Protein AF-A0A956SN45-F1 (afdb_monomer)

Sequence (192 aa):
DKDFVAAVNYRRAEECIAEGAGRDMATNYRHNVIGDDHIARSDEIPSVRVIEAADCSDMIYFLPTPKSPHGVDVDPSGEYIAAGGKLATVIPVHSFSKMQAAIAAEDFETIIDGIPVLTYESVIAGEVENAGLGPLHTEFDGKGFAYTTAFISSEIVKWEIGTWQVVDRIDVYYSVGHLMIPGGDSRQPAGK

Nearest PDB structures (foldseek):
  5i5j-assembly1_A  TM=8.103E-01  e=1.475E-10  Shewanella denitrificans OS217
  5i5i-assembly1_A  TM=8.159E-01  e=1.747E-10  Shewanella denitrificans OS217
  6y7e-assembly1_B  TM=7.923E-01  e=2.069E-10  Stutzerimonas stutzeri
  7aq5-assembly1_B  TM=7.955E-01  e=2.594E-10  Stutzerimonas stutzeri
  5i5j-assembly1_B  TM=8.096E-01  e=7.585E-10  Shewanella denitrificans OS217

Foldseek 3Di:
DFDWDKDFDVVQVVVLVVVVAFDWDFDFDWDWDQDPVRDIDTDTDRTDTDGDCQSTDPGIATATHAPPWAAFAAFLVRFWTWTFNQQDQKIWIWGPVLVVVQVVVVQFPDADPNHGYHDNVSTTLDMQHRQEAGWHYWFYLLPQKIWTAHQPQQKIFIAGHSVSYTDDMDHHDHRDHDDDFCCRRHNHTNSD

Radius of gyration: 19.33 Å; Cα contacts (8 Å, |Δi|>4): 484; chains: 1; bounding box: 41×51×52 Å

Mean predicted aligned error: 3.94 Å

Secondary structure (DSSP, 8-state):
-EEEEEEE-HHHHHHHHHTT-SEEEEEEEEEEEE-TT--EEEEEEEEEEE--GGGSTTSEEEEEEESS---EEE-TTS-EEEE--TTSSSEEEEEHHHHHHHHHTT-EEEEETTEEEE-HHHHEEEEESS--SSEEEEEE-SSSEEEEEETTTTEEEEEETTT--EEEEEE-SS-------TTTTSSS----

S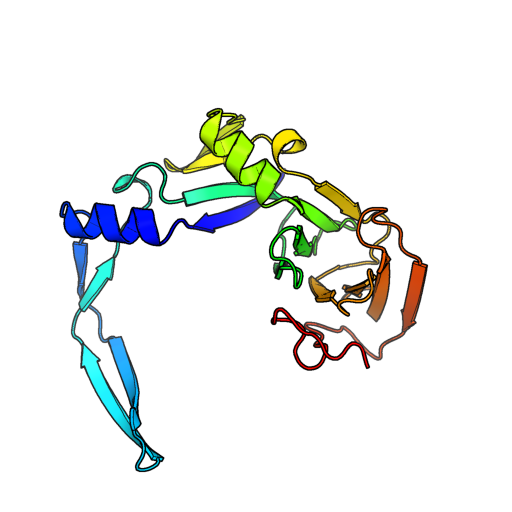tructure (mmCIF, N/CA/C/O backbone):
data_AF-A0A956SN45-F1
#
_entry.id   AF-A0A956SN45-F1
#
loop_
_atom_site.group_PDB
_atom_site.id
_atom_site.type_symbol
_atom_site.label_atom_id
_atom_site.label_alt_id
_atom_site.label_comp_id
_atom_site.label_asym_id
_atom_site.label_entity_id
_atom_site.label_seq_id
_atom_site.pdbx_PDB_ins_code
_atom_site.Cartn_x
_atom_site.Cartn_y
_atom_site.Cartn_z
_atom_site.occupancy
_atom_site.B_iso_or_equiv
_atom_site.auth_seq_id
_atom_site.auth_comp_id
_atom_site.auth_asym_id
_atom_site.auth_atom_id
_atom_site.pdbx_PDB_model_num
ATOM 1 N N . ASP A 1 1 ? 3.445 16.938 6.194 1.00 68.31 1 ASP A N 1
ATOM 2 C CA . ASP A 1 1 ? 4.351 15.965 5.553 1.00 68.31 1 ASP A CA 1
ATOM 3 C C . ASP A 1 1 ? 3.683 14.605 5.480 1.00 68.31 1 ASP A C 1
ATOM 5 O O . ASP A 1 1 ? 3.501 13.963 6.512 1.00 68.31 1 ASP A O 1
ATOM 9 N N . LYS A 1 2 ? 3.247 14.228 4.277 1.00 83.06 2 LYS A N 1
ATOM 10 C CA . LYS A 1 2 ? 2.785 12.879 3.928 1.00 83.06 2 LYS A CA 1
ATOM 11 C C . LYS A 1 2 ? 3.893 12.222 3.096 1.00 83.06 2 LYS A C 1
ATOM 13 O O . LYS A 1 2 ? 4.572 12.924 2.352 1.00 83.06 2 LYS A O 1
ATOM 18 N N . ASP A 1 3 ? 4.071 10.919 3.262 1.00 94.94 3 ASP A N 1
ATOM 19 C CA . ASP A 1 3 ? 4.799 10.069 2.314 1.00 94.94 3 ASP A CA 1
ATOM 20 C C . ASP A 1 3 ? 3.767 9.429 1.360 1.00 94.94 3 ASP A C 1
ATOM 22 O O . ASP A 1 3 ? 2.624 9.892 1.292 1.00 94.94 3 ASP A O 1
ATOM 26 N N . PHE A 1 4 ? 4.130 8.394 0.597 1.00 96.56 4 PHE A N 1
ATOM 27 C CA . PHE A 1 4 ? 3.265 7.870 -0.466 1.00 96.56 4 PHE A CA 1
ATOM 28 C C . PHE A 1 4 ? 3.229 6.344 -0.523 1.00 96.56 4 PHE A C 1
ATOM 30 O O . PHE A 1 4 ? 4.232 5.677 -0.272 1.00 96.56 4 PHE A O 1
ATOM 37 N N . VAL A 1 5 ? 2.084 5.810 -0.947 1.00 97.75 5 VAL A N 1
ATOM 38 C CA . VAL A 1 5 ? 2.003 4.495 -1.595 1.00 97.75 5 VAL A CA 1
ATOM 39 C C . VAL A 1 5 ? 2.111 4.720 -3.104 1.00 97.75 5 VAL A C 1
ATOM 41 O O . VAL A 1 5 ? 1.427 5.587 -3.647 1.00 97.75 5 VAL A O 1
ATOM 44 N N . ALA A 1 6 ? 2.971 3.960 -3.785 1.00 97.31 6 ALA A N 1
ATOM 45 C CA . ALA A 1 6 ? 3.105 4.014 -5.239 1.00 97.31 6 ALA A CA 1
ATOM 46 C C . ALA A 1 6 ? 2.163 2.994 -5.895 1.00 97.31 6 ALA A C 1
ATOM 48 O O . ALA A 1 6 ? 2.372 1.786 -5.775 1.00 97.31 6 ALA A O 1
ATOM 49 N N . ALA A 1 7 ? 1.139 3.473 -6.597 1.00 97.75 7 ALA A N 1
ATOM 50 C CA . ALA A 1 7 ? 0.280 2.636 -7.426 1.00 97.75 7 ALA A CA 1
ATOM 51 C C . ALA A 1 7 ? 0.905 2.488 -8.816 1.00 97.75 7 ALA A C 1
ATOM 53 O O . ALA A 1 7 ? 1.118 3.483 -9.507 1.00 97.75 7 ALA A O 1
ATOM 54 N N . VAL A 1 8 ? 1.198 1.250 -9.223 1.00 97.38 8 VAL A N 1
ATOM 55 C CA . VAL A 1 8 ? 1.866 0.943 -10.497 1.00 97.38 8 VAL A CA 1
ATOM 56 C C . VAL A 1 8 ? 0.892 0.269 -11.461 1.00 97.38 8 VAL A C 1
ATOM 58 O O . VAL A 1 8 ? 0.405 -0.834 -11.207 1.00 97.38 8 VAL A O 1
ATOM 61 N N . ASN A 1 9 ? 0.637 0.906 -12.602 1.00 97.31 9 ASN A N 1
ATOM 62 C CA . ASN A 1 9 ? -0.126 0.336 -13.705 1.00 97.31 9 ASN A CA 1
ATOM 63 C C . ASN A 1 9 ? 0.793 -0.512 -14.597 1.00 97.31 9 ASN A C 1
ATOM 65 O O . ASN A 1 9 ? 1.370 -0.031 -15.573 1.00 97.31 9 ASN A O 1
ATOM 69 N N . TYR A 1 10 ? 0.922 -1.798 -14.264 1.00 95.94 10 TYR A N 1
ATOM 70 C CA . TYR A 1 10 ? 1.812 -2.706 -14.995 1.00 95.94 10 TYR A CA 1
ATOM 71 C C . TYR A 1 10 ? 1.432 -2.872 -16.475 1.00 95.94 10 TYR A C 1
ATOM 73 O O . TYR A 1 10 ? 2.317 -3.067 -17.299 1.00 95.94 10 TYR A O 1
ATOM 81 N N . ARG A 1 11 ? 0.148 -2.747 -16.839 1.00 97.06 11 ARG A N 1
ATOM 82 C CA . ARG A 1 11 ? -0.281 -2.832 -18.247 1.00 97.06 11 ARG A CA 1
ATOM 83 C C . ARG A 1 11 ? 0.200 -1.632 -19.045 1.00 97.06 11 ARG A C 1
ATOM 85 O O . ARG A 1 11 ? 0.688 -1.791 -20.156 1.00 97.06 11 ARG A O 1
ATOM 92 N N . ARG A 1 12 ? 0.132 -0.438 -18.448 1.00 96.56 12 ARG A N 1
ATOM 93 C CA . ARG A 1 12 ? 0.702 0.760 -19.068 1.00 96.56 12 ARG A CA 1
ATOM 94 C C . ARG A 1 12 ? 2.221 0.640 -19.215 1.00 96.56 12 ARG A C 1
ATOM 96 O O . ARG A 1 12 ? 2.761 1.017 -20.249 1.00 96.56 12 ARG A O 1
ATOM 103 N N . ALA A 1 13 ? 2.899 0.044 -18.232 1.00 96.12 13 ALA A N 1
ATOM 104 C CA . ALA A 1 13 ? 4.325 -0.265 -18.347 1.00 96.12 13 ALA A CA 1
ATOM 105 C C . ALA A 1 13 ? 4.619 -1.226 -19.519 1.00 96.12 13 ALA A C 1
ATOM 107 O O . ALA A 1 13 ? 5.553 -0.984 -20.282 1.00 96.12 13 ALA A O 1
ATOM 108 N N . GLU A 1 14 ? 3.817 -2.283 -19.698 1.00 96.00 14 GLU A N 1
ATOM 109 C CA . GLU A 1 14 ? 3.931 -3.210 -20.837 1.00 96.00 14 GLU A CA 1
ATOM 110 C C . GLU A 1 14 ? 3.750 -2.495 -22.185 1.00 96.00 14 GLU A C 1
ATOM 112 O O . GLU A 1 14 ? 4.550 -2.707 -23.098 1.00 96.00 14 GLU A O 1
ATOM 117 N N . GLU A 1 15 ? 2.747 -1.619 -22.301 1.00 97.00 15 GLU A N 1
ATOM 118 C CA . GLU A 1 15 ? 2.511 -0.797 -23.497 1.00 97.00 15 GLU A CA 1
ATOM 119 C C . GLU A 1 15 ? 3.712 0.098 -23.812 1.00 97.00 15 GLU A C 1
ATOM 121 O O . GLU A 1 15 ? 4.236 0.054 -24.923 1.00 97.00 15 GLU A O 1
ATOM 126 N N . CYS A 1 16 ? 4.207 0.850 -22.827 1.00 96.62 16 CYS A N 1
ATOM 127 C CA . CYS A 1 16 ? 5.368 1.718 -23.009 1.00 96.62 16 CYS A CA 1
ATOM 128 C C . CYS A 1 16 ? 6.610 0.928 -23.440 1.00 96.62 16 CYS A C 1
ATOM 130 O O . CYS A 1 16 ? 7.334 1.353 -24.339 1.00 96.62 16 CYS A O 1
ATOM 132 N N . ILE A 1 17 ? 6.860 -0.247 -22.849 1.00 95.69 17 ILE A N 1
ATOM 133 C CA . ILE A 1 17 ? 7.974 -1.115 -23.262 1.00 95.69 17 ILE A CA 1
ATOM 134 C C . ILE A 1 17 ? 7.796 -1.576 -24.715 1.00 95.69 17 ILE A C 1
ATOM 136 O O . ILE A 1 17 ? 8.770 -1.588 -25.473 1.00 95.69 17 ILE A O 1
ATOM 140 N N . ALA A 1 18 ? 6.576 -1.933 -25.123 1.00 95.94 18 ALA A N 1
ATOM 141 C CA . ALA A 1 18 ? 6.273 -2.312 -26.503 1.00 95.94 18 ALA A CA 1
ATOM 142 C C . ALA A 1 18 ? 6.444 -1.141 -27.490 1.00 95.94 18 ALA A C 1
ATOM 144 O O . ALA A 1 18 ? 6.849 -1.355 -28.633 1.00 95.94 18 ALA A O 1
ATOM 145 N N . GLU A 1 19 ? 6.206 0.091 -27.038 1.00 95.81 19 GLU A N 1
ATOM 146 C CA . GLU A 1 19 ? 6.454 1.342 -27.771 1.00 95.81 19 GLU A CA 1
ATOM 147 C C . GLU A 1 19 ? 7.944 1.738 -27.806 1.00 95.81 19 GLU A C 1
ATOM 149 O O . GLU A 1 19 ? 8.322 2.692 -28.489 1.00 95.81 19 GLU A O 1
ATOM 154 N N . GLY A 1 20 ? 8.812 0.977 -27.132 1.00 95.12 20 GLY A N 1
ATOM 155 C CA . GLY A 1 20 ? 10.263 1.161 -27.139 1.00 95.12 20 GLY A CA 1
ATOM 156 C C . GLY A 1 20 ? 10.820 1.903 -25.924 1.00 95.12 20 GLY A C 1
ATOM 157 O O . GLY A 1 20 ? 12.005 2.235 -25.927 1.00 95.12 20 GLY A O 1
ATOM 158 N N . ALA A 1 21 ? 10.008 2.148 -24.892 1.00 95.19 21 ALA A N 1
ATOM 159 C CA . ALA A 1 21 ? 10.470 2.733 -23.640 1.00 95.19 21 ALA A CA 1
ATOM 160 C C . ALA A 1 21 ? 11.351 1.766 -22.824 1.00 95.19 21 ALA A C 1
ATOM 162 O O . ALA A 1 21 ? 11.325 0.535 -22.969 1.00 95.19 21 ALA A O 1
ATOM 163 N N . GLY A 1 22 ? 12.114 2.358 -21.906 1.00 94.25 22 GLY A N 1
ATOM 164 C CA . GLY A 1 22 ? 13.051 1.662 -21.038 1.00 94.25 22 GLY A CA 1
ATOM 165 C C . GLY A 1 22 ? 14.398 1.357 -21.696 1.00 94.25 22 GLY A C 1
ATOM 166 O O . GLY A 1 22 ? 14.606 1.493 -22.901 1.00 94.25 22 GLY A O 1
ATOM 167 N N . ARG A 1 23 ? 15.348 0.935 -20.869 1.00 95.62 23 ARG A N 1
ATOM 168 C CA . ARG A 1 23 ? 16.735 0.658 -21.252 1.00 95.62 23 ARG A CA 1
ATOM 169 C C . ARG A 1 23 ? 17.217 -0.639 -20.627 1.00 95.62 23 ARG A C 1
ATOM 171 O O . ARG A 1 23 ? 16.826 -0.982 -19.513 1.00 95.62 23 ARG A O 1
ATOM 178 N N . ASP A 1 24 ? 18.092 -1.346 -21.330 1.00 96.12 24 ASP A N 1
ATOM 179 C CA . ASP A 1 24 ? 18.758 -2.510 -20.756 1.00 96.12 24 ASP A CA 1
ATOM 180 C C . ASP A 1 24 ? 19.873 -2.031 -19.821 1.00 96.12 24 ASP A C 1
ATOM 182 O O . ASP A 1 24 ? 20.792 -1.317 -20.226 1.00 96.12 24 ASP A O 1
ATOM 186 N N . MET A 1 25 ? 19.786 -2.418 -18.553 1.00 96.81 25 MET A N 1
ATOM 187 C CA . MET A 1 25 ? 20.818 -2.165 -17.555 1.00 96.81 25 MET A CA 1
ATOM 188 C C . MET A 1 25 ? 21.616 -3.443 -17.331 1.00 96.81 25 MET A C 1
ATOM 190 O O . MET A 1 25 ? 21.055 -4.471 -16.949 1.00 96.81 25 MET A O 1
ATOM 194 N N . ALA A 1 26 ? 22.926 -3.377 -17.577 1.00 97.75 26 ALA A N 1
ATOM 195 C CA . ALA A 1 26 ? 23.832 -4.493 -17.338 1.00 97.75 26 ALA A CA 1
ATOM 196 C C . ALA A 1 26 ? 23.824 -4.875 -15.851 1.00 97.75 26 ALA A C 1
ATOM 198 O O . ALA A 1 26 ? 23.989 -4.022 -14.977 1.00 97.75 26 ALA A O 1
ATOM 199 N N . THR A 1 27 ? 23.614 -6.156 -15.568 1.00 96.00 27 THR A N 1
ATOM 200 C CA . THR A 1 27 ? 23.576 -6.719 -14.214 1.00 96.00 27 THR A CA 1
ATOM 201 C C . THR A 1 27 ? 23.718 -8.235 -14.293 1.00 96.00 27 THR A C 1
ATOM 203 O O . THR A 1 27 ? 23.552 -8.812 -15.357 1.00 96.00 27 THR A O 1
ATOM 206 N N . ASN A 1 28 ? 23.962 -8.900 -13.170 1.00 95.50 28 ASN A N 1
ATOM 207 C CA . ASN A 1 28 ? 23.996 -10.361 -13.116 1.00 95.50 28 ASN A CA 1
ATOM 208 C C . ASN A 1 28 ? 22.702 -10.865 -12.465 1.00 95.50 28 ASN A C 1
ATOM 210 O O . ASN A 1 28 ? 22.694 -11.253 -11.293 1.00 95.50 28 ASN A O 1
ATOM 214 N N . TYR A 1 29 ? 21.584 -10.797 -13.195 1.00 95.31 29 TYR A N 1
ATOM 215 C CA . TYR A 1 29 ? 20.297 -11.275 -12.690 1.00 95.31 29 TYR A CA 1
ATOM 216 C C . TYR A 1 29 ? 20.255 -12.802 -12.738 1.00 95.31 29 TYR A C 1
ATOM 218 O O . TYR A 1 29 ? 20.480 -13.405 -13.783 1.00 95.31 29 TYR A O 1
ATOM 226 N N . ARG A 1 30 ? 19.951 -13.436 -11.602 1.00 95.50 30 ARG A N 1
ATOM 227 C CA . ARG A 1 30 ? 19.768 -14.889 -11.528 1.00 95.50 30 ARG A CA 1
ATOM 228 C C . ARG A 1 30 ? 18.293 -15.234 -11.601 1.00 95.50 30 ARG A C 1
ATOM 230 O O . ARG A 1 30 ? 17.554 -14.996 -10.645 1.00 95.50 30 ARG A O 1
ATOM 237 N N . HIS A 1 31 ? 17.891 -15.830 -12.713 1.00 95.00 31 HIS A N 1
ATOM 238 C CA . HIS A 1 31 ? 16.557 -16.373 -12.889 1.00 95.00 31 HIS A CA 1
ATOM 239 C C . HIS A 1 31 ? 16.527 -17.809 -12.367 1.00 95.00 31 HIS A C 1
ATOM 241 O O . HIS A 1 31 ? 17.208 -18.681 -12.901 1.00 95.00 31 HIS A O 1
ATOM 247 N N . ASN A 1 32 ? 15.774 -18.046 -11.292 1.00 95.81 32 ASN A N 1
ATOM 248 C CA . ASN A 1 32 ? 15.703 -19.353 -10.644 1.00 95.81 32 ASN A CA 1
ATOM 249 C C . ASN A 1 32 ? 14.308 -19.945 -10.821 1.00 95.81 32 ASN A C 1
ATOM 251 O O . ASN A 1 32 ? 13.325 -19.332 -10.408 1.00 95.81 32 ASN A O 1
ATOM 255 N N . VAL A 1 33 ? 14.234 -21.147 -11.383 1.00 96.12 33 VAL A N 1
ATOM 256 C CA . VAL A 1 33 ? 12.980 -21.881 -11.592 1.00 96.12 33 VAL A CA 1
ATOM 257 C C . VAL A 1 33 ? 13.095 -23.291 -11.032 1.00 96.12 33 VAL A C 1
ATOM 259 O O . VAL A 1 33 ? 14.131 -23.944 -11.163 1.00 96.12 33 VAL A O 1
ATOM 262 N N . ILE A 1 34 ? 12.026 -23.768 -10.399 1.00 96.25 34 ILE A N 1
ATOM 263 C CA . ILE A 1 34 ? 11.881 -25.169 -9.996 1.00 96.25 34 ILE A CA 1
ATOM 264 C C . ILE A 1 34 ? 10.946 -25.815 -11.014 1.00 96.25 34 ILE A C 1
ATOM 266 O O . ILE A 1 34 ? 9.812 -25.369 -11.171 1.00 96.25 34 ILE A O 1
ATOM 270 N N . GLY A 1 35 ? 11.445 -26.818 -11.734 1.00 93.31 35 GLY A N 1
ATOM 271 C CA . GLY A 1 35 ? 10.626 -27.597 -12.662 1.00 93.31 35 GLY A CA 1
ATOM 272 C C . GLY A 1 35 ? 9.758 -28.626 -11.938 1.00 93.31 35 GLY A C 1
ATOM 273 O O . GLY A 1 35 ? 9.915 -28.856 -10.739 1.00 93.31 35 GLY A O 1
ATOM 274 N N . ASP A 1 36 ? 8.893 -29.311 -12.687 1.00 94.94 36 ASP A N 1
ATOM 275 C CA . ASP A 1 36 ? 8.054 -30.405 -12.165 1.00 94.94 36 ASP A CA 1
ATOM 276 C C . ASP A 1 36 ? 8.876 -31.573 -11.587 1.00 94.94 36 ASP A C 1
ATOM 278 O O . ASP A 1 36 ? 8.381 -32.366 -10.791 1.00 94.94 36 ASP A O 1
ATOM 282 N N . ASP A 1 37 ? 10.155 -31.676 -11.958 1.00 96.81 37 ASP A N 1
ATOM 283 C CA . ASP A 1 37 ? 11.112 -32.628 -11.392 1.00 96.81 37 ASP A CA 1
ATOM 284 C C . ASP A 1 37 ? 11.637 -32.229 -10.003 1.00 96.81 37 ASP A C 1
ATOM 286 O O . ASP A 1 37 ? 12.474 -32.932 -9.435 1.00 96.81 37 ASP A O 1
ATOM 290 N N . HIS A 1 38 ? 11.158 -31.110 -9.454 1.00 95.50 38 HIS A N 1
ATOM 291 C CA . HIS A 1 38 ? 11.608 -30.507 -8.202 1.00 95.50 38 HIS A CA 1
ATOM 292 C C . HIS A 1 38 ? 13.104 -30.152 -8.182 1.00 95.50 38 HIS A C 1
ATOM 294 O O . HIS A 1 38 ? 13.690 -29.974 -7.112 1.00 95.50 38 HIS A O 1
ATOM 300 N N . ILE A 1 39 ? 13.733 -30.007 -9.354 1.00 96.12 39 ILE A N 1
ATOM 301 C CA . ILE A 1 39 ? 15.125 -29.575 -9.476 1.00 96.12 39 ILE A CA 1
ATOM 302 C C . ILE A 1 39 ? 15.154 -28.077 -9.779 1.00 96.12 39 ILE A C 1
ATOM 304 O O . ILE A 1 39 ? 14.610 -27.610 -10.784 1.00 96.12 39 ILE A O 1
ATOM 308 N N . ALA A 1 40 ? 15.832 -27.326 -8.910 1.00 96.38 40 ALA A N 1
ATOM 309 C CA . ALA A 1 40 ? 16.100 -25.912 -9.125 1.00 96.38 40 ALA A CA 1
ATOM 310 C C . ALA A 1 40 ? 17.141 -25.724 -10.238 1.00 96.38 40 ALA A C 1
ATOM 312 O O . ALA A 1 40 ? 18.219 -26.322 -10.210 1.00 96.38 40 ALA A O 1
ATOM 313 N N 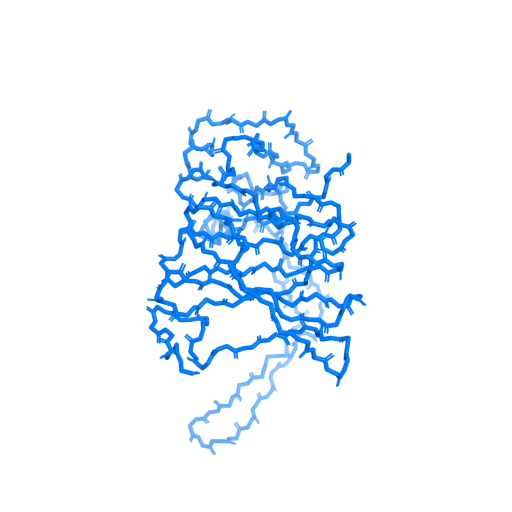. ARG A 1 41 ? 16.826 -24.864 -11.204 1.00 96.44 41 ARG A N 1
ATOM 314 C CA . ARG A 1 41 ? 17.720 -24.418 -12.278 1.00 96.44 41 ARG A CA 1
ATOM 315 C C . ARG A 1 41 ? 17.926 -22.915 -12.153 1.00 96.44 41 ARG A C 1
ATOM 317 O O . ARG A 1 41 ? 17.005 -22.206 -11.753 1.00 96.44 41 ARG A O 1
ATOM 324 N N . SER A 1 42 ? 19.138 -22.461 -12.455 1.00 97.06 42 SER A N 1
ATOM 325 C CA . SER A 1 42 ? 19.539 -21.060 -12.337 1.00 97.06 42 SER A CA 1
ATOM 326 C C . SER A 1 42 ? 20.213 -20.620 -13.627 1.00 97.06 42 SER A C 1
ATOM 328 O O . SER A 1 42 ? 21.262 -21.162 -13.979 1.00 97.06 42 SER A O 1
ATOM 330 N N . ASP A 1 43 ? 19.609 -19.651 -14.304 1.00 96.06 43 ASP A N 1
ATOM 331 C CA . ASP A 1 43 ? 20.176 -18.992 -15.475 1.00 96.06 43 ASP A CA 1
ATOM 332 C C . ASP A 1 43 ? 20.662 -17.594 -15.084 1.00 96.06 43 ASP A C 1
ATOM 334 O O . ASP A 1 43 ? 19.986 -16.860 -14.358 1.00 96.06 43 ASP A O 1
ATOM 338 N N . GLU A 1 44 ? 21.846 -17.219 -15.564 1.00 97.06 44 GLU A N 1
ATOM 339 C CA . GLU A 1 44 ? 22.360 -15.859 -15.418 1.00 97.06 44 GLU A CA 1
ATOM 340 C C . GLU A 1 44 ? 21.987 -15.038 -16.653 1.00 97.06 44 GLU A C 1
ATOM 342 O O . GLU A 1 44 ? 22.362 -15.374 -17.778 1.00 97.06 44 GLU A O 1
ATOM 347 N N . ILE A 1 45 ? 21.2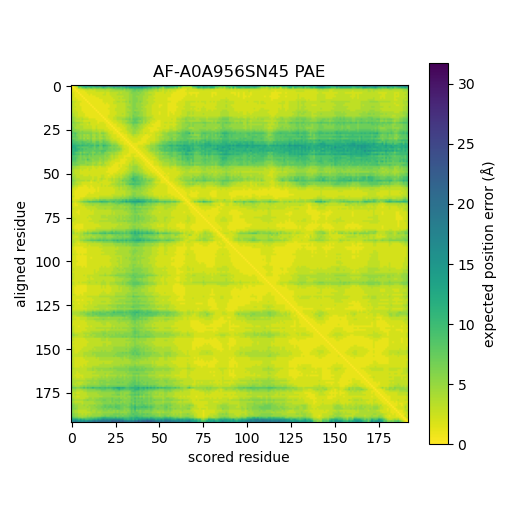42 -13.956 -16.436 1.00 95.94 45 ILE A N 1
ATOM 348 C CA . ILE A 1 45 ? 20.850 -12.996 -17.464 1.00 95.94 45 ILE A CA 1
ATOM 349 C C . ILE A 1 45 ? 21.713 -11.737 -17.268 1.00 95.94 45 ILE A C 1
ATOM 351 O O . ILE A 1 45 ? 21.650 -11.131 -16.193 1.00 95.94 45 ILE A O 1
ATOM 355 N N . PRO A 1 46 ? 22.519 -11.330 -18.272 1.00 97.25 46 PRO A N 1
ATOM 356 C CA . PRO A 1 46 ? 23.530 -10.274 -18.131 1.00 97.25 46 PRO A CA 1
ATOM 357 C C . PRO A 1 46 ? 22.955 -8.845 -18.148 1.00 97.25 46 PRO A C 1
ATOM 359 O O . PRO A 1 46 ? 23.699 -7.860 -18.083 1.00 97.25 46 PRO A O 1
ATOM 362 N N . SER A 1 47 ? 21.637 -8.702 -18.271 1.00 97.06 47 SER A N 1
ATOM 363 C CA . SER A 1 47 ? 20.946 -7.420 -18.212 1.00 97.06 47 SER A CA 1
ATOM 364 C C . SER A 1 47 ? 19.500 -7.582 -17.750 1.00 97.06 47 SER A C 1
ATOM 366 O O . SER A 1 47 ? 18.914 -8.661 -17.827 1.00 97.06 47 SER A O 1
ATOM 368 N N . VAL A 1 48 ? 18.914 -6.485 -17.276 1.00 95.56 48 VAL A N 1
ATOM 369 C CA . VAL A 1 48 ? 17.474 -6.365 -17.021 1.00 95.56 48 VAL A CA 1
ATOM 370 C C . VAL A 1 48 ? 16.938 -5.126 -17.722 1.00 95.56 48 VAL A C 1
ATOM 372 O O . VAL A 1 48 ? 17.624 -4.104 -17.797 1.00 95.56 48 VAL A O 1
ATOM 375 N N . ARG A 1 49 ? 15.705 -5.204 -18.226 1.00 94.19 49 ARG A N 1
ATOM 376 C CA . ARG A 1 49 ? 14.995 -4.030 -18.737 1.00 94.19 49 ARG A CA 1
ATOM 377 C C . ARG A 1 49 ? 14.549 -3.175 -17.555 1.00 94.19 49 ARG A C 1
ATOM 379 O O . ARG A 1 49 ? 13.859 -3.668 -16.668 1.00 94.19 49 ARG A O 1
ATOM 386 N N . VAL A 1 50 ? 14.926 -1.901 -17.562 1.00 95.12 50 VAL A N 1
ATOM 387 C CA . VAL A 1 50 ? 14.500 -0.905 -16.572 1.00 95.12 50 VAL A CA 1
ATOM 388 C C . VAL A 1 50 ? 13.731 0.196 -17.281 1.00 95.12 50 VAL A C 1
ATOM 390 O O . VAL A 1 50 ? 14.174 0.687 -18.317 1.00 95.12 50 VAL A O 1
ATOM 393 N N . ILE A 1 51 ? 12.588 0.571 -16.719 1.00 94.19 51 ILE A N 1
ATOM 394 C CA . ILE A 1 51 ? 11.767 1.695 -17.161 1.00 94.19 51 ILE A CA 1
ATOM 395 C C . ILE A 1 51 ? 11.662 2.698 -16.014 1.00 94.19 51 ILE A C 1
ATOM 397 O O . ILE A 1 51 ? 11.460 2.302 -14.864 1.00 94.19 51 ILE A O 1
ATOM 401 N N . GLU A 1 52 ? 11.854 3.980 -16.307 1.00 91.56 52 GLU A N 1
ATOM 402 C CA . GLU A 1 52 ? 11.691 5.055 -15.329 1.00 91.56 52 GLU A CA 1
ATOM 403 C C . GLU A 1 52 ? 10.303 5.686 -15.478 1.00 91.56 52 GLU A C 1
ATOM 405 O O . GLU A 1 52 ? 9.715 5.666 -16.558 1.00 91.56 52 GLU A O 1
ATOM 410 N N . ALA A 1 53 ? 9.766 6.272 -14.404 1.00 90.62 53 ALA A N 1
ATOM 411 C CA . ALA A 1 53 ? 8.470 6.956 -14.458 1.00 90.62 53 ALA A CA 1
ATOM 412 C C . ALA A 1 53 ? 8.435 8.065 -15.524 1.00 90.62 53 ALA A C 1
ATOM 414 O O . ALA A 1 53 ? 7.436 8.237 -16.213 1.00 90.62 53 ALA A O 1
ATOM 415 N N . ALA A 1 54 ? 9.559 8.764 -15.707 1.00 86.94 54 ALA A N 1
ATOM 416 C CA . ALA A 1 54 ? 9.710 9.806 -16.717 1.00 86.94 54 ALA A CA 1
ATOM 417 C C . ALA A 1 54 ? 9.604 9.288 -18.166 1.00 86.94 54 ALA A C 1
ATOM 419 O O . ALA A 1 54 ? 9.290 10.071 -19.060 1.00 86.94 54 ALA A O 1
ATOM 420 N N . ASP A 1 55 ? 9.840 7.993 -18.400 1.00 87.94 55 ASP A N 1
ATOM 421 C CA . ASP A 1 55 ? 9.786 7.382 -19.734 1.00 87.94 55 ASP A CA 1
ATOM 422 C C . ASP A 1 55 ? 8.372 6.911 -20.114 1.00 87.94 55 ASP A C 1
ATOM 424 O O . ASP A 1 55 ? 8.136 6.529 -21.260 1.00 87.94 55 ASP A O 1
ATOM 428 N N . CYS A 1 56 ? 7.434 6.889 -19.161 1.00 94.06 56 CYS A N 1
ATOM 429 C CA . CYS A 1 56 ? 6.097 6.340 -19.358 1.00 94.06 56 CYS A CA 1
ATOM 430 C C . CYS A 1 56 ? 5.072 7.085 -18.501 1.00 94.06 56 CYS A C 1
ATOM 432 O O . CYS A 1 56 ? 4.886 6.782 -17.318 1.00 94.06 56 CYS A O 1
ATOM 434 N N . SER A 1 57 ? 4.385 8.054 -19.118 1.00 92.69 57 SER A N 1
ATOM 435 C CA . SER A 1 57 ? 3.268 8.738 -18.466 1.00 92.69 57 SER A CA 1
ATOM 436 C C . SER A 1 57 ? 2.211 7.727 -18.030 1.00 92.69 57 SER A C 1
ATOM 438 O O . SER A 1 57 ? 2.018 6.686 -18.671 1.00 92.69 57 SER A O 1
ATOM 440 N N . ASP A 1 58 ? 1.528 8.043 -16.930 1.00 93.19 58 ASP A N 1
ATOM 441 C CA . ASP A 1 58 ? 0.387 7.269 -16.425 1.00 93.19 58 ASP A CA 1
ATOM 442 C C . ASP A 1 58 ? 0.735 5.849 -15.937 1.00 93.19 58 ASP A C 1
ATOM 444 O O . ASP A 1 58 ? -0.141 5.026 -15.658 1.00 93.19 58 ASP A O 1
ATOM 448 N N . MET A 1 59 ? 2.031 5.547 -15.800 1.00 96.75 59 MET A N 1
ATOM 449 C CA . MET A 1 59 ? 2.519 4.273 -15.271 1.00 96.75 59 MET A CA 1
ATOM 450 C C . MET A 1 59 ? 2.472 4.210 -13.747 1.00 96.75 59 MET A C 1
ATOM 452 O O . MET A 1 59 ? 2.221 3.144 -13.186 1.00 96.75 59 MET A O 1
ATOM 456 N N . ILE A 1 60 ? 2.762 5.324 -13.075 1.00 97.88 60 ILE A N 1
ATOM 457 C CA . ILE A 1 60 ? 2.857 5.400 -11.617 1.00 97.88 60 ILE A CA 1
ATOM 458 C C . ILE A 1 60 ? 2.054 6.601 -11.132 1.00 97.88 60 ILE A C 1
ATOM 460 O O . ILE A 1 60 ? 2.133 7.676 -11.720 1.00 97.88 60 ILE A O 1
ATOM 464 N N . TYR A 1 61 ? 1.335 6.411 -10.029 1.00 98.12 61 TYR A N 1
ATOM 465 C CA . TYR A 1 61 ? 0.667 7.471 -9.280 1.00 98.12 61 TYR A CA 1
ATOM 466 C C . TYR A 1 61 ? 1.021 7.357 -7.799 1.00 98.12 61 TYR A C 1
ATOM 468 O O . TYR A 1 61 ? 1.159 6.251 -7.266 1.00 98.12 61 TYR A O 1
ATOM 476 N N . PHE A 1 62 ? 1.140 8.492 -7.116 1.00 98.00 62 PHE A N 1
ATOM 477 C CA . PHE A 1 62 ? 1.335 8.528 -5.671 1.00 98.00 62 PHE A CA 1
ATOM 478 C C . PHE A 1 62 ? 0.016 8.757 -4.938 1.00 98.00 62 PHE A C 1
ATOM 480 O O . PHE A 1 62 ? -0.705 9.713 -5.216 1.00 98.00 62 PHE A O 1
ATOM 487 N N . LEU A 1 63 ? -0.268 7.891 -3.963 1.00 98.25 63 LEU A N 1
ATOM 488 C CA . LEU A 1 63 ? -1.375 8.024 -3.021 1.00 98.25 63 LEU A CA 1
ATOM 489 C C . LEU A 1 63 ? -0.817 8.624 -1.721 1.00 98.25 63 LEU A C 1
ATOM 491 O O . LEU A 1 63 ? -0.058 7.936 -1.019 1.00 98.25 63 LEU A O 1
ATOM 495 N N . PRO A 1 64 ? -1.149 9.885 -1.375 1.00 97.25 64 PRO A N 1
ATOM 496 C CA . PRO A 1 64 ? -0.637 10.521 -0.166 1.00 97.25 64 PRO A CA 1
ATOM 497 C C . PRO A 1 64 ? -1.007 9.721 1.074 1.00 97.25 64 PRO A C 1
ATOM 499 O O . PRO A 1 64 ? -2.146 9.310 1.246 1.00 97.25 64 PRO A O 1
ATOM 502 N N . THR A 1 65 ? -0.042 9.489 1.949 1.00 96.44 65 THR A N 1
ATOM 503 C CA . THR A 1 65 ? -0.181 8.597 3.099 1.00 96.44 65 THR A CA 1
ATOM 504 C C . THR A 1 65 ? 0.576 9.200 4.292 1.00 96.44 65 THR A C 1
ATOM 506 O O . THR A 1 65 ? 1.681 9.714 4.118 1.00 96.44 65 THR A O 1
ATOM 509 N N . PRO A 1 66 ? 0.005 9.213 5.510 1.00 91.06 66 PRO A N 1
ATOM 510 C CA . PRO A 1 66 ? 0.700 9.594 6.737 1.00 91.06 66 PRO A CA 1
ATOM 511 C C . PRO A 1 66 ? 2.129 9.047 6.878 1.00 91.06 66 PRO A C 1
ATOM 513 O O . PRO A 1 66 ? 2.471 7.991 6.357 1.00 91.06 66 PRO A O 1
ATOM 516 N N . LYS A 1 67 ? 2.965 9.817 7.582 1.00 86.94 67 LYS A N 1
ATOM 517 C CA . LYS A 1 67 ? 4.431 9.750 7.534 1.00 86.94 67 LYS A CA 1
ATOM 518 C C . LYS A 1 67 ? 5.025 8.349 7.750 1.00 86.94 67 LYS A C 1
ATOM 520 O O . LYS A 1 67 ? 4.839 7.721 8.789 1.00 86.94 67 LYS A O 1
ATOM 525 N N . SER A 1 68 ? 5.883 7.976 6.810 1.00 91.88 68 SER A N 1
ATOM 526 C CA . SER A 1 68 ? 6.716 6.778 6.727 1.00 91.88 68 SER A CA 1
ATOM 527 C C . SER A 1 68 ? 5.919 5.485 6.870 1.00 91.88 68 SER A C 1
ATOM 529 O O . SER A 1 68 ? 6.229 4.696 7.769 1.00 91.88 68 SER A O 1
ATOM 531 N N . PRO A 1 69 ? 4.911 5.268 6.004 1.00 94.75 69 PRO A N 1
ATOM 532 C CA . PRO A 1 69 ? 4.055 4.099 6.085 1.00 94.75 69 PRO A CA 1
ATOM 533 C C . PRO A 1 69 ? 4.857 2.811 5.865 1.00 94.75 69 PRO A C 1
ATOM 535 O O . PRO A 1 69 ? 5.976 2.838 5.340 1.00 94.75 69 PRO A O 1
ATOM 538 N N . HIS A 1 70 ? 4.307 1.679 6.306 1.00 96.81 70 HIS A N 1
ATOM 539 C CA . HIS A 1 70 ? 4.995 0.390 6.258 1.00 96.81 70 HIS A CA 1
ATOM 540 C C . HIS A 1 70 ? 4.236 -0.693 5.490 1.00 96.81 70 HIS A C 1
ATOM 542 O O . HIS A 1 70 ? 4.658 -1.027 4.385 1.00 96.81 70 HIS A O 1
ATOM 548 N N . GLY A 1 71 ? 3.167 -1.254 6.060 1.00 96.12 71 GLY A N 1
ATOM 549 C CA . GLY A 1 71 ? 2.306 -2.209 5.364 1.00 96.12 71 GLY A CA 1
ATOM 550 C C . GLY A 1 71 ? 1.472 -1.525 4.289 1.00 96.12 71 GLY A C 1
ATOM 551 O O . GLY A 1 71 ? 1.165 -0.336 4.406 1.00 96.12 71 GLY A O 1
ATOM 552 N N . VAL A 1 72 ? 1.141 -2.274 3.240 1.00 97.56 72 VAL A N 1
ATOM 553 C CA . VAL A 1 72 ? 0.234 -1.869 2.160 1.00 97.56 72 VAL A CA 1
ATOM 554 C C . VAL A 1 72 ? -0.600 -3.095 1.825 1.00 97.56 72 VAL A C 1
ATOM 556 O O . VAL A 1 72 ? -0.218 -3.912 0.988 1.00 97.56 72 VAL A O 1
ATOM 559 N N . ASP A 1 73 ? -1.715 -3.227 2.527 1.00 98.06 73 ASP A N 1
ATOM 560 C CA . ASP A 1 73 ? -2.495 -4.456 2.562 1.00 98.06 73 ASP A CA 1
ATOM 561 C C . ASP A 1 73 ? -3.840 -4.229 1.872 1.00 98.06 73 ASP A C 1
ATOM 563 O O . ASP A 1 73 ? -4.520 -3.226 2.114 1.00 98.06 73 ASP A O 1
ATOM 567 N N . VAL A 1 74 ? -4.216 -5.145 0.982 1.00 97.81 74 VAL A N 1
ATOM 568 C CA . VAL A 1 74 ? -5.409 -5.018 0.137 1.00 97.81 74 VAL A CA 1
ATOM 569 C C . VAL A 1 74 ? -6.486 -5.968 0.631 1.00 97.81 74 VAL A C 1
ATOM 571 O O . VAL A 1 74 ? -6.222 -7.148 0.857 1.00 97.81 74 VAL A O 1
ATOM 574 N N . ASP A 1 75 ? -7.708 -5.467 0.782 1.00 97.12 75 ASP A N 1
ATOM 575 C CA . ASP A 1 75 ? -8.814 -6.294 1.246 1.00 97.12 75 ASP A CA 1
ATOM 576 C C . ASP A 1 75 ? -9.215 -7.372 0.209 1.00 97.12 75 ASP A C 1
ATOM 578 O O . ASP A 1 75 ? -8.951 -7.230 -0.988 1.00 97.12 75 ASP A O 1
ATOM 582 N N . PRO A 1 76 ? -9.929 -8.437 0.618 1.00 97.00 76 PRO A N 1
ATOM 583 C CA . PRO A 1 76 ? -10.311 -9.541 -0.265 1.00 97.00 76 PRO A CA 1
ATOM 584 C C . PRO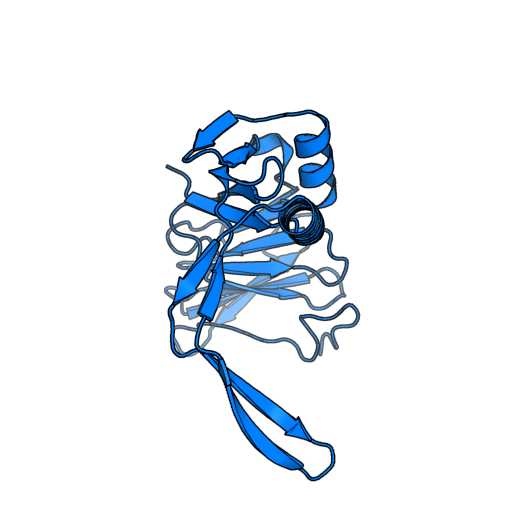 A 1 76 ? -11.162 -9.129 -1.473 1.00 97.00 76 PRO A C 1
ATOM 586 O O . PRO A 1 76 ? -11.229 -9.874 -2.458 1.00 97.00 76 PRO A O 1
ATOM 589 N N . SER A 1 77 ? -11.844 -7.978 -1.410 1.00 96.69 77 SER A N 1
ATOM 590 C CA . SER A 1 77 ? -12.596 -7.439 -2.546 1.00 96.69 77 SER A CA 1
ATOM 591 C C . SER A 1 77 ? -11.713 -6.718 -3.571 1.00 96.69 77 SER A C 1
ATOM 593 O O . SER A 1 77 ? -12.092 -6.637 -4.743 1.00 96.69 77 SER A O 1
ATOM 595 N N . GLY A 1 78 ? -10.525 -6.261 -3.163 1.00 96.94 78 GLY A N 1
ATOM 596 C CA . GLY A 1 78 ? -9.629 -5.421 -3.955 1.00 96.94 78 GLY A CA 1
ATOM 597 C C . GLY A 1 78 ? -9.992 -3.935 -3.940 1.00 96.94 78 GLY A C 1
ATOM 598 O O . GLY A 1 78 ? -9.405 -3.171 -4.703 1.00 96.94 78 GLY A O 1
ATOM 599 N N . GLU A 1 79 ? -10.968 -3.526 -3.129 1.00 97.94 79 GLU A N 1
ATOM 600 C CA . GLU A 1 79 ? -11.466 -2.150 -3.075 1.00 97.94 79 GLU A CA 1
ATOM 601 C C . GLU A 1 79 ? -10.685 -1.293 -2.082 1.00 97.94 79 GLU A C 1
ATOM 603 O O . GLU A 1 79 ? -10.449 -0.120 -2.356 1.00 97.94 79 GLU A O 1
ATOM 608 N N . TYR A 1 80 ? -10.278 -1.845 -0.943 1.00 98.44 80 TYR A N 1
ATOM 609 C CA . TYR A 1 80 ? -9.653 -1.086 0.135 1.00 98.44 80 TYR A CA 1
ATOM 610 C C . TYR A 1 80 ? -8.173 -1.421 0.263 1.00 98.44 80 TYR A C 1
ATOM 612 O O . TYR A 1 80 ? -7.785 -2.586 0.292 1.00 98.44 80 TYR A O 1
ATOM 620 N N . ILE A 1 81 ? -7.351 -0.379 0.371 1.00 98.50 81 ILE A N 1
ATOM 621 C CA . ILE A 1 81 ? -5.895 -0.473 0.497 1.00 98.50 81 ILE A CA 1
ATOM 622 C C . ILE A 1 81 ? -5.510 0.205 1.813 1.00 98.50 81 ILE A C 1
ATOM 624 O O . ILE A 1 81 ? -5.507 1.435 1.911 1.00 98.50 81 ILE A O 1
ATOM 628 N N . ALA A 1 82 ? -5.226 -0.589 2.841 1.00 98.12 82 ALA A N 1
ATOM 629 C CA . ALA A 1 82 ? -4.824 -0.104 4.155 1.00 98.12 82 ALA A CA 1
ATOM 630 C C . ALA A 1 82 ? -3.307 0.107 4.187 1.00 98.12 82 ALA A C 1
ATOM 632 O O . ALA A 1 82 ? -2.544 -0.839 4.001 1.00 98.12 82 ALA A O 1
ATOM 633 N N . ALA A 1 83 ? -2.860 1.339 4.439 1.00 97.25 83 ALA A N 1
ATOM 634 C CA . ALA A 1 83 ? -1.436 1.631 4.577 1.00 97.25 83 ALA A CA 1
ATOM 635 C C . ALA A 1 83 ? -1.062 1.829 6.052 1.00 97.25 83 ALA A C 1
ATOM 637 O O . ALA A 1 83 ? -1.552 2.741 6.718 1.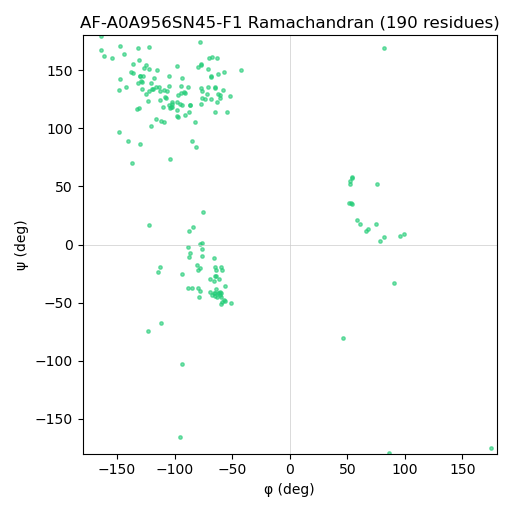00 97.25 83 ALA A O 1
ATOM 638 N N . GLY A 1 84 ? -0.190 0.971 6.583 1.00 92.38 84 GLY A N 1
ATOM 639 C CA . GLY A 1 84 ? 0.192 0.992 7.994 1.00 92.38 84 GLY A CA 1
ATOM 640 C C . GLY A 1 84 ? 0.937 2.270 8.360 1.00 92.38 84 GLY A C 1
ATOM 641 O O . GLY A 1 84 ? 2.049 2.493 7.885 1.00 92.38 84 GLY A O 1
ATOM 642 N N . GLY A 1 85 ? 0.342 3.105 9.214 1.00 88.88 85 GLY A N 1
ATOM 643 C CA . GLY A 1 85 ? 0.818 4.463 9.487 1.00 88.88 85 GLY A CA 1
ATOM 644 C C . GLY A 1 85 ? 2.193 4.577 10.152 1.00 88.88 85 GLY A C 1
ATOM 645 O O . GLY A 1 85 ? 2.792 5.645 10.071 1.00 88.88 85 GLY A O 1
ATOM 646 N N . LYS A 1 86 ? 2.712 3.516 10.790 1.00 92.25 86 LYS A N 1
ATOM 647 C CA . LYS A 1 86 ? 4.005 3.424 11.502 1.00 92.25 86 LYS A CA 1
ATOM 648 C C . LYS A 1 86 ? 4.307 4.600 12.439 1.00 92.25 86 LYS A C 1
ATOM 650 O O . LYS A 1 86 ? 4.181 4.462 13.650 1.00 92.25 86 LYS A O 1
ATOM 655 N N . LEU A 1 87 ? 4.774 5.735 11.919 1.00 92.12 87 LEU A N 1
ATOM 656 C CA . LEU A 1 87 ? 5.029 6.938 12.721 1.00 92.12 87 LEU A CA 1
ATOM 657 C C . LEU A 1 87 ? 3.747 7.736 12.999 1.00 92.12 87 LEU A C 1
ATOM 659 O O . LEU A 1 87 ? 3.728 8.551 13.920 1.00 92.12 87 LEU A O 1
ATOM 663 N N . ALA A 1 88 ? 2.686 7.496 12.230 1.00 91.25 88 ALA A N 1
ATOM 664 C CA . ALA A 1 88 ? 1.342 7.985 12.483 1.00 91.25 88 ALA A CA 1
ATOM 665 C C . ALA A 1 88 ? 0.519 6.949 13.265 1.00 91.25 88 ALA A C 1
ATOM 667 O O . ALA A 1 88 ? 0.619 5.748 13.026 1.00 91.25 88 ALA A O 1
ATOM 668 N N . THR A 1 89 ? -0.330 7.417 14.181 1.00 90.12 89 THR A N 1
ATOM 669 C CA . THR A 1 89 ? -1.242 6.576 14.984 1.00 90.12 89 THR A CA 1
ATOM 670 C C . THR A 1 89 ? -2.588 6.315 14.297 1.00 90.12 89 THR A C 1
ATOM 672 O O . THR A 1 89 ? -3.533 5.854 14.940 1.00 90.12 89 THR A O 1
ATOM 675 N N . VAL A 1 90 ? -2.681 6.653 13.011 1.00 94.38 90 VAL A N 1
ATOM 676 C CA . VAL A 1 90 ? -3.845 6.438 12.147 1.00 94.38 90 VAL A CA 1
ATOM 677 C C . VAL A 1 90 ? -3.488 5.455 11.037 1.00 94.38 90 VAL A C 1
ATOM 679 O O . VAL A 1 90 ? -2.331 5.404 10.610 1.00 94.38 90 VAL A O 1
ATOM 682 N N . ILE A 1 91 ? -4.474 4.698 10.557 1.00 96.81 91 ILE A N 1
ATOM 683 C CA . ILE A 1 91 ? -4.340 3.877 9.346 1.00 96.81 91 ILE A CA 1
ATOM 684 C C . ILE A 1 91 ? -5.192 4.517 8.247 1.00 96.81 91 ILE A C 1
ATOM 686 O O . ILE A 1 91 ? -6.418 4.415 8.306 1.00 96.81 91 ILE A O 1
ATOM 690 N N . PRO A 1 92 ? -4.590 5.188 7.257 1.00 97.06 92 PRO A N 1
ATOM 691 C CA . PRO A 1 92 ? -5.291 5.572 6.035 1.00 97.06 92 PRO A CA 1
ATOM 692 C C . PRO A 1 92 ? -5.766 4.327 5.273 1.00 97.06 92 PRO A C 1
ATOM 694 O O . PRO A 1 92 ? -4.987 3.411 4.997 1.00 97.06 92 PRO A O 1
ATOM 697 N N . VAL A 1 93 ? -7.043 4.312 4.902 1.00 98.44 93 VAL A N 1
ATOM 698 C CA . VAL A 1 93 ? -7.624 3.296 4.022 1.00 98.44 93 VAL A CA 1
ATOM 699 C C . VAL A 1 93 ? -7.991 3.970 2.710 1.00 98.44 93 VAL A C 1
ATOM 701 O O . VAL A 1 93 ? -8.958 4.729 2.644 1.00 98.44 93 VAL A O 1
ATOM 704 N N . HIS A 1 94 ? -7.213 3.716 1.661 1.00 98.69 94 HIS A N 1
ATOM 705 C CA . HIS A 1 94 ? -7.490 4.205 0.308 1.00 98.69 94 HIS A CA 1
ATOM 706 C C . HIS A 1 94 ? -8.545 3.337 -0.383 1.00 98.69 94 HIS A C 1
ATOM 708 O O . HIS A 1 94 ? -8.675 2.155 -0.071 1.00 98.69 94 HIS A O 1
ATOM 714 N N . SER A 1 95 ? -9.287 3.915 -1.329 1.00 98.69 95 SER A N 1
ATOM 715 C CA . SER A 1 95 ? -10.253 3.204 -2.178 1.00 98.69 95 SER A CA 1
ATOM 716 C C . SER A 1 95 ? -9.724 3.088 -3.606 1.00 98.69 95 SER A C 1
ATOM 718 O O . SER A 1 95 ? -9.371 4.087 -4.238 1.00 98.69 95 SER A O 1
ATOM 720 N N . PHE A 1 96 ? -9.701 1.868 -4.137 1.00 98.69 96 PHE A N 1
ATOM 721 C CA . PHE A 1 96 ? -9.287 1.582 -5.506 1.00 98.69 96 PHE A CA 1
ATOM 722 C C . PHE A 1 96 ? -10.222 2.251 -6.516 1.00 98.69 96 PHE A C 1
ATOM 724 O O . PHE A 1 96 ? -9.757 2.903 -7.452 1.00 98.69 96 PHE A O 1
ATOM 731 N N . SER A 1 97 ? -11.539 2.156 -6.308 1.00 98.75 97 SER A N 1
ATOM 732 C CA . SER A 1 97 ? -12.522 2.803 -7.183 1.00 98.75 97 SER A CA 1
ATOM 733 C C . SER A 1 97 ? -12.368 4.326 -7.197 1.00 98.75 97 SER A C 1
ATOM 735 O O . SER A 1 97 ? -12.402 4.946 -8.262 1.00 98.75 97 SER A O 1
ATOM 737 N N . LYS A 1 98 ? -12.139 4.938 -6.030 1.00 98.81 98 LYS A N 1
ATOM 738 C CA . LYS A 1 98 ? -11.852 6.371 -5.914 1.00 98.81 98 LYS A CA 1
ATOM 739 C C . LYS A 1 98 ? -10.537 6.762 -6.582 1.00 98.81 98 LYS A C 1
ATOM 741 O O . LYS A 1 98 ? -10.507 7.738 -7.322 1.00 98.81 98 LYS A O 1
ATOM 746 N N . MET A 1 99 ? -9.477 5.979 -6.383 1.00 98.62 99 MET A N 1
ATOM 747 C CA . MET A 1 99 ? -8.189 6.169 -7.054 1.00 98.62 99 MET A CA 1
ATOM 748 C C . MET A 1 99 ? -8.351 6.169 -8.577 1.00 98.62 99 MET A C 1
ATOM 750 O O . MET A 1 99 ? -7.873 7.084 -9.239 1.00 98.62 99 MET A O 1
ATOM 754 N N . GLN A 1 100 ? -9.067 5.190 -9.140 1.00 98.56 100 GLN A N 1
ATOM 755 C CA . GLN A 1 100 ? -9.341 5.140 -10.581 1.00 98.56 100 GLN A CA 1
ATOM 756 C C . GLN A 1 100 ? -10.134 6.366 -11.061 1.00 98.56 100 GLN A C 1
ATOM 758 O O . GLN A 1 100 ? -9.826 6.919 -12.116 1.00 98.56 100 GLN A O 1
ATOM 763 N N . ALA A 1 101 ? -11.125 6.820 -10.287 1.00 98.75 101 ALA A N 1
ATOM 764 C CA . ALA A 1 101 ? -11.897 8.017 -10.613 1.00 98.75 101 ALA A CA 1
ATOM 765 C C . ALA A 1 101 ? -11.044 9.299 -10.574 1.00 98.75 101 ALA A C 1
ATOM 767 O O . ALA A 1 101 ? -11.163 10.127 -11.474 1.00 98.75 101 ALA A O 1
ATOM 768 N N . ALA A 1 102 ? -10.167 9.442 -9.577 1.00 98.69 102 ALA A N 1
ATOM 769 C CA . ALA A 1 102 ? -9.249 10.573 -9.454 1.00 98.69 102 ALA A CA 1
ATOM 770 C C . ALA A 1 102 ? -8.229 10.605 -10.603 1.00 98.69 102 ALA A C 1
ATOM 772 O O . ALA A 1 102 ? -8.009 11.660 -11.191 1.00 98.69 102 ALA A O 1
ATOM 773 N N . ILE A 1 103 ? -7.681 9.444 -10.987 1.00 98.38 103 ILE A N 1
ATOM 774 C CA . ILE A 1 103 ? -6.803 9.313 -12.161 1.00 98.38 103 ILE A CA 1
ATOM 775 C C . ILE A 1 103 ? -7.536 9.760 -13.433 1.00 98.38 103 ILE A C 1
ATOM 777 O O . ILE A 1 103 ? -7.021 10.588 -14.176 1.00 98.38 103 ILE A O 1
ATOM 781 N N . ALA A 1 104 ? -8.752 9.259 -13.670 1.00 98.19 104 ALA A N 1
ATOM 782 C CA . ALA A 1 104 ? -9.530 9.600 -14.864 1.00 98.19 104 ALA A CA 1
ATOM 783 C C . ALA A 1 104 ? -9.950 11.081 -14.923 1.00 98.19 104 ALA A C 1
ATOM 785 O O . ALA A 1 104 ? -10.177 11.611 -16.009 1.00 98.19 104 ALA A O 1
ATOM 786 N N . ALA A 1 105 ? -10.085 11.730 -13.766 1.00 98.38 105 ALA A N 1
ATOM 787 C CA . ALA A 1 105 ? -10.408 13.148 -13.647 1.00 98.38 105 ALA A CA 1
ATOM 788 C C . ALA A 1 105 ? -9.171 14.063 -13.650 1.00 98.38 105 ALA A C 1
ATOM 790 O O . ALA A 1 105 ? -9.341 15.278 -13.571 1.00 98.38 105 ALA A O 1
ATOM 791 N N . GLU A 1 106 ? -7.961 13.495 -13.717 1.00 97.81 106 GLU A N 1
ATOM 792 C CA . GLU A 1 106 ? -6.690 14.213 -13.549 1.00 97.81 106 GLU A CA 1
ATOM 793 C C . GLU A 1 106 ? -6.633 15.037 -12.245 1.00 97.81 106 GLU A C 1
ATOM 795 O O . GLU A 1 106 ? -6.080 16.137 -12.192 1.00 97.81 106 GLU A O 1
ATOM 800 N N . ASP A 1 107 ? -7.234 14.512 -11.172 1.00 98.31 107 ASP A N 1
ATOM 801 C CA . ASP A 1 107 ? -7.299 15.180 -9.871 1.00 98.31 107 ASP A CA 1
ATOM 802 C C . ASP A 1 107 ? -5.995 14.979 -9.088 1.00 98.31 107 ASP A C 1
ATOM 804 O O . ASP A 1 107 ? -5.839 14.057 -8.274 1.00 98.31 107 ASP A O 1
ATOM 808 N N . PHE A 1 108 ? -5.032 15.845 -9.396 1.00 97.50 108 PHE A N 1
ATOM 809 C CA . PHE A 1 108 ? -3.681 15.818 -8.854 1.00 97.50 108 PHE A CA 1
ATOM 810 C C . PHE A 1 108 ? -3.407 17.040 -7.976 1.00 97.50 108 PHE A C 1
ATOM 812 O O . PHE A 1 108 ? -3.665 18.180 -8.362 1.00 97.50 108 PHE A O 1
ATOM 819 N N . GLU A 1 109 ? -2.792 16.812 -6.818 1.00 96.94 109 GLU A N 1
ATOM 820 C CA . GLU A 1 109 ? -2.338 17.878 -5.923 1.00 96.94 109 GLU A CA 1
ATOM 821 C C . GLU A 1 109 ? -1.030 18.503 -6.434 1.00 96.94 109 GLU A C 1
ATOM 823 O O . GLU A 1 109 ? -0.827 19.716 -6.370 1.00 96.94 109 GLU A O 1
ATOM 828 N N . THR A 1 110 ? -0.118 17.666 -6.935 1.00 96.69 110 THR A N 1
ATOM 829 C CA . THR A 1 110 ? 1.202 18.074 -7.431 1.00 96.69 110 THR A CA 1
ATOM 830 C C . THR A 1 110 ? 1.834 16.970 -8.289 1.00 96.69 110 THR A C 1
ATOM 832 O O . THR A 1 110 ? 1.259 15.897 -8.470 1.00 96.69 110 THR A O 1
ATOM 835 N N . ILE A 1 111 ? 3.036 17.218 -8.807 1.00 94.81 111 ILE A N 1
ATOM 836 C CA . ILE A 1 111 ? 3.870 16.239 -9.511 1.00 94.81 111 ILE A CA 1
ATOM 837 C C . ILE A 1 111 ? 5.238 16.195 -8.825 1.00 94.81 111 ILE A C 1
ATOM 839 O O . ILE A 1 111 ? 5.870 17.236 -8.632 1.00 94.81 111 ILE A O 1
ATOM 843 N N . ILE A 1 112 ? 5.710 14.996 -8.480 1.00 93.75 112 ILE A N 1
ATOM 844 C CA . ILE A 1 112 ? 7.025 14.760 -7.864 1.00 93.75 112 ILE A CA 1
ATOM 845 C C . ILE A 1 112 ? 7.787 13.778 -8.745 1.00 93.75 112 ILE A C 1
ATOM 847 O O . ILE A 1 112 ? 7.282 12.699 -9.030 1.00 93.75 112 ILE A O 1
ATOM 851 N N . ASP A 1 113 ? 8.981 14.154 -9.206 1.00 90.75 113 ASP A N 1
ATOM 852 C CA . ASP A 1 113 ? 9.829 13.316 -10.071 1.00 90.75 113 ASP A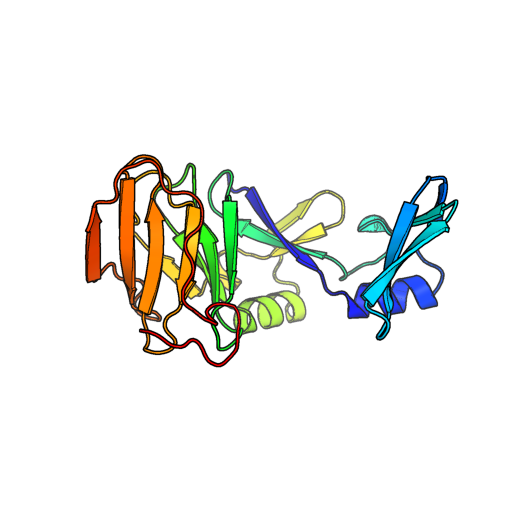 CA 1
ATOM 853 C C . ASP A 1 113 ? 9.100 12.758 -11.313 1.00 90.75 113 ASP A C 1
ATOM 855 O O . ASP A 1 113 ? 9.330 11.633 -11.752 1.00 90.75 113 ASP A O 1
ATOM 859 N N . GLY A 1 114 ? 8.193 13.559 -11.886 1.00 91.62 114 GLY A N 1
ATOM 860 C CA . GLY A 1 114 ? 7.376 13.174 -13.043 1.00 91.62 114 GLY A CA 1
ATOM 861 C C . GLY A 1 114 ? 6.179 12.273 -12.717 1.00 91.62 114 GLY A C 1
ATOM 862 O O . GLY A 1 114 ? 5.460 11.883 -13.630 1.00 91.62 114 GLY A O 1
ATOM 863 N N . ILE A 1 115 ? 5.937 11.970 -11.440 1.00 96.62 115 ILE A N 1
ATOM 864 C CA . ILE A 1 115 ? 4.840 11.122 -10.964 1.00 96.62 115 ILE A CA 1
ATOM 865 C C . ILE A 1 115 ? 3.723 12.011 -10.394 1.00 96.62 115 ILE A C 1
ATOM 867 O O . ILE A 1 115 ? 3.983 12.789 -9.466 1.00 96.62 115 ILE A O 1
ATOM 871 N N . PRO A 1 116 ? 2.482 11.920 -10.909 1.00 97.06 116 PRO A N 1
ATOM 872 C CA . PRO A 1 116 ? 1.352 12.641 -10.339 1.00 97.06 116 PRO A CA 1
ATOM 873 C C . PRO A 1 116 ? 1.026 12.154 -8.924 1.00 97.06 116 PRO A C 1
ATOM 875 O O . PRO A 1 116 ? 0.947 10.951 -8.655 1.00 97.06 116 PRO A O 1
ATOM 878 N N . VAL A 1 117 ? 0.806 13.105 -8.022 1.00 97.88 117 VAL A N 1
ATOM 879 C CA . VAL A 1 117 ? 0.321 12.866 -6.662 1.00 97.88 117 VAL A CA 1
ATOM 880 C C . VAL A 1 117 ? -1.181 13.115 -6.653 1.00 97.88 117 VAL A C 1
ATOM 882 O O . VAL A 1 117 ? -1.613 14.241 -6.889 1.00 97.88 117 VAL A O 1
ATOM 885 N N . LEU A 1 118 ? -1.974 12.077 -6.393 1.00 98.44 118 LEU A N 1
ATOM 886 C CA . LEU A 1 118 ? -3.434 12.183 -6.340 1.00 98.44 118 LEU A CA 1
ATOM 887 C C . LEU A 1 118 ? -3.872 13.007 -5.125 1.00 98.44 118 LEU A C 1
ATOM 889 O O . LEU A 1 118 ? -3.278 12.890 -4.053 1.00 98.44 118 LEU A O 1
ATOM 893 N N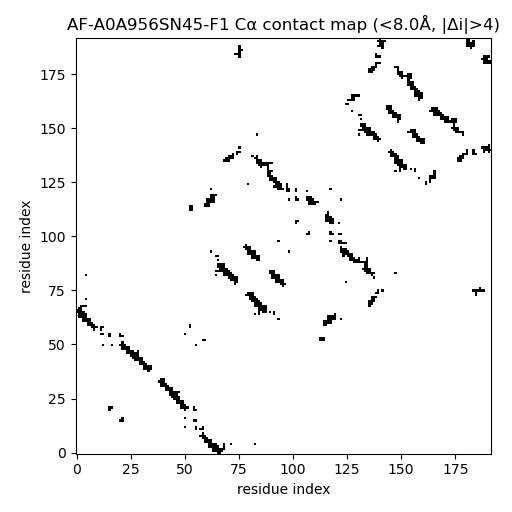 . THR A 1 119 ? -4.940 13.793 -5.266 1.00 98.19 119 THR A N 1
ATOM 894 C CA . THR A 1 119 ? -5.536 14.528 -4.140 1.00 98.19 119 THR A CA 1
ATOM 895 C C . THR A 1 119 ? -6.009 13.552 -3.056 1.00 98.19 119 THR A C 1
ATOM 897 O O . THR A 1 119 ? -6.779 12.628 -3.325 1.00 98.19 119 THR A O 1
ATOM 900 N N . TYR A 1 120 ? -5.558 13.741 -1.811 1.00 97.12 120 TYR A N 1
ATOM 901 C CA . TYR A 1 120 ? -5.789 12.788 -0.714 1.00 97.12 120 TYR A CA 1
ATOM 902 C C . TYR A 1 120 ? -7.273 12.497 -0.455 1.00 97.12 120 TYR A C 1
ATOM 904 O O . TYR A 1 120 ? -7.687 11.341 -0.369 1.00 97.12 120 TYR A O 1
ATOM 912 N N . GLU A 1 121 ? -8.088 13.544 -0.365 1.00 97.44 121 GLU A N 1
ATOM 913 C CA . GLU A 1 121 ? -9.524 13.461 -0.086 1.00 97.44 121 GLU A CA 1
ATOM 914 C C . GLU A 1 121 ? -10.280 12.724 -1.201 1.00 97.44 121 GLU A C 1
ATOM 916 O O . GLU A 1 121 ? -11.312 12.087 -0.957 1.00 97.44 121 GLU A O 1
ATOM 921 N N . SER A 1 122 ? -9.736 12.771 -2.416 1.00 98.12 122 SER A N 1
ATOM 922 C CA . SER A 1 122 ? -10.299 12.127 -3.597 1.00 98.12 122 SER A CA 1
ATOM 923 C C . SER A 1 122 ? -10.031 10.632 -3.633 1.00 98.12 122 SER A C 1
ATOM 925 O O . SER A 1 122 ? -10.782 9.927 -4.298 1.00 98.12 122 SER A O 1
ATOM 927 N N . VAL A 1 123 ? -9.031 10.130 -2.897 1.00 98.38 123 VAL A N 1
ATOM 928 C CA . VAL A 1 123 ? -8.636 8.708 -2.901 1.00 98.38 123 VAL A CA 1
ATOM 929 C C . VAL A 1 123 ? -8.903 7.978 -1.585 1.00 98.38 123 VAL A C 1
ATOM 931 O O . VAL A 1 123 ? -9.011 6.752 -1.581 1.00 98.38 123 VAL A O 1
ATOM 934 N N . ILE A 1 124 ? -9.076 8.698 -0.475 1.00 97.75 124 ILE A N 1
ATOM 935 C CA . ILE A 1 124 ? -9.297 8.090 0.842 1.00 97.75 124 ILE A CA 1
ATOM 936 C C . ILE A 1 124 ? -10.732 7.549 0.992 1.00 97.75 124 ILE A C 1
ATOM 938 O O . ILE A 1 124 ? -11.721 8.223 0.681 1.00 97.75 124 ILE A O 1
ATOM 942 N N . ALA A 1 125 ? -10.875 6.318 1.479 1.00 98.38 125 ALA A N 1
ATOM 943 C CA . ALA A 1 125 ? -12.149 5.738 1.915 1.00 98.38 125 ALA A CA 1
ATOM 944 C C . ALA A 1 125 ? -12.471 6.126 3.368 1.00 98.38 125 ALA A C 1
ATOM 946 O O . ALA A 1 125 ? -13.623 6.415 3.698 1.00 98.38 125 ALA A O 1
ATOM 947 N N . GLY A 1 126 ? -11.441 6.180 4.211 1.00 97.75 126 GLY A N 1
ATOM 948 C CA . GLY A 1 126 ? -11.491 6.679 5.580 1.00 97.75 126 GLY A CA 1
ATOM 949 C C . GLY A 1 126 ? -10.161 6.486 6.300 1.00 97.75 126 GLY A C 1
ATOM 950 O O . GLY A 1 126 ? -9.176 6.048 5.708 1.00 97.75 126 GLY A O 1
ATOM 951 N N . GLU A 1 127 ? -10.139 6.812 7.587 1.00 96.94 127 GLU A N 1
ATOM 952 C CA . GLU A 1 127 ? -8.977 6.616 8.449 1.00 96.94 127 GLU A CA 1
ATOM 953 C C . GLU A 1 127 ? -9.398 5.860 9.706 1.00 96.94 127 GLU A C 1
A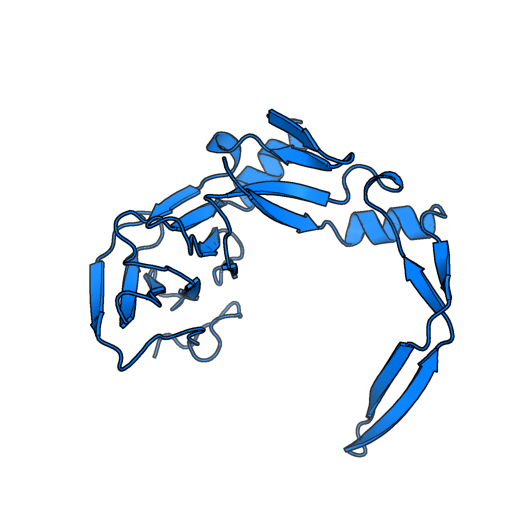TOM 955 O O . GLU A 1 127 ? -10.395 6.202 10.343 1.00 96.94 127 GLU A O 1
ATOM 960 N N . VAL A 1 128 ? -8.625 4.839 10.077 1.00 97.81 128 VAL A N 1
ATOM 961 C CA . VAL A 1 128 ? -8.785 4.162 11.364 1.00 97.81 128 VAL A CA 1
ATOM 962 C C . VAL A 1 128 ? -8.059 4.986 12.413 1.00 97.81 128 VAL A C 1
ATOM 964 O O . VAL A 1 128 ? -6.826 4.996 12.483 1.00 97.81 128 VAL A O 1
ATOM 967 N N . GLU A 1 129 ? -8.830 5.696 13.226 1.00 96.00 129 GLU A N 1
ATOM 968 C CA . GLU A 1 129 ? -8.302 6.424 14.371 1.00 96.00 129 GLU A CA 1
ATOM 969 C C . GLU A 1 129 ? -7.985 5.484 15.533 1.00 96.00 129 GLU A C 1
ATOM 971 O O . GLU A 1 129 ? -8.600 4.432 15.703 1.00 96.00 129 GLU A O 1
ATOM 976 N N . ASN A 1 130 ? -7.047 5.901 16.388 1.00 92.81 130 ASN A N 1
ATOM 977 C CA . ASN A 1 130 ? -6.630 5.135 17.560 1.00 92.81 130 ASN A CA 1
ATOM 978 C C . ASN A 1 130 ? -6.237 3.700 17.184 1.00 92.81 130 ASN A C 1
ATOM 980 O O . ASN A 1 130 ? -6.719 2.756 17.796 1.00 92.81 130 ASN A O 1
ATOM 984 N N . ALA A 1 131 ? -5.352 3.514 16.205 1.00 94.31 131 ALA A N 1
ATOM 985 C CA . ALA A 1 131 ? -4.923 2.192 15.737 1.00 94.31 131 ALA A CA 1
ATOM 986 C C . ALA A 1 131 ? -3.789 1.558 16.576 1.00 94.31 131 ALA A C 1
ATOM 988 O O . ALA A 1 131 ? -3.142 0.605 16.149 1.00 94.31 131 ALA A O 1
ATOM 989 N N . GLY A 1 132 ? -3.527 2.095 17.773 1.00 94.56 132 GLY A N 1
ATOM 990 C CA . GLY A 1 132 ? -2.369 1.722 18.590 1.00 94.56 132 GLY A CA 1
ATOM 991 C C . GLY A 1 132 ? -1.118 2.530 18.232 1.00 94.56 132 GLY A C 1
ATOM 992 O O . GLY A 1 132 ? -1.150 3.429 17.388 1.00 94.56 132 GLY A O 1
ATOM 993 N N . LEU A 1 133 ? -0.008 2.249 18.919 1.00 96.50 133 LEU A N 1
ATOM 994 C CA . LEU A 1 133 ? 1.271 2.910 18.668 1.00 96.50 133 LEU A CA 1
ATOM 995 C C . LEU A 1 133 ? 2.110 2.054 17.718 1.00 96.50 133 LEU A C 1
ATOM 997 O O . LEU A 1 133 ? 2.461 0.916 18.031 1.00 96.50 133 LEU A O 1
ATOM 1001 N N . GLY A 1 134 ? 2.478 2.624 16.573 1.00 96.44 134 GLY A N 1
ATOM 1002 C CA . GLY A 1 134 ? 3.229 1.911 15.545 1.00 96.44 134 GLY A CA 1
ATOM 1003 C C . GLY A 1 134 ? 2.397 0.926 14.722 1.00 96.44 134 GLY A C 1
ATOM 1004 O O . GLY A 1 134 ? 2.820 -0.226 14.654 1.00 96.44 134 GLY A O 1
ATOM 1005 N N . PRO A 1 135 ? 1.252 1.317 14.124 1.00 97.31 135 PRO A N 1
ATOM 1006 C CA . PRO A 1 135 ? 0.481 0.421 13.263 1.00 97.31 135 PRO A CA 1
ATOM 1007 C C . PRO A 1 135 ? 1.304 0.020 12.027 1.00 97.31 135 PRO A C 1
ATOM 1009 O O . PRO A 1 135 ? 1.778 0.898 11.302 1.00 97.31 135 PRO A O 1
ATOM 1012 N N . LEU A 1 136 ? 1.514 -1.281 11.795 1.00 97.62 136 LEU A N 1
ATOM 1013 C CA . LEU A 1 136 ? 2.409 -1.791 10.747 1.00 97.62 136 LEU A CA 1
ATOM 1014 C C . LEU A 1 136 ? 1.686 -2.501 9.603 1.00 97.62 136 LEU A C 1
ATOM 1016 O O . LEU A 1 136 ? 1.741 -1.989 8.493 1.00 97.62 136 LEU A O 1
ATOM 1020 N N . HIS A 1 137 ? 1.067 -3.656 9.852 1.00 98.25 137 HIS A N 1
ATOM 1021 C CA . HIS A 1 137 ? 0.489 -4.527 8.816 1.00 98.25 137 HIS A CA 1
ATOM 1022 C C . HIS A 1 137 ? -0.936 -4.911 9.173 1.00 98.25 137 HIS A C 1
ATOM 1024 O O . HIS A 1 137 ? -1.241 -5.095 10.353 1.00 98.25 137 HIS A O 1
ATOM 1030 N N . THR A 1 138 ? -1.789 -5.027 8.163 1.00 98.31 138 THR A N 1
ATOM 1031 C CA . THR A 1 138 ? -3.223 -5.287 8.280 1.00 98.31 138 THR A CA 1
ATOM 1032 C C . THR A 1 138 ? -3.607 -6.570 7.559 1.00 98.31 138 THR A C 1
ATOM 1034 O O . THR A 1 138 ? -3.177 -6.817 6.445 1.00 98.31 138 THR A O 1
ATOM 1037 N N . GLU A 1 139 ? -4.479 -7.358 8.176 1.00 97.81 139 GLU A N 1
ATOM 1038 C CA . GLU A 1 139 ? -5.073 -8.560 7.591 1.00 97.81 139 GLU A CA 1
ATOM 1039 C C . GLU A 1 139 ? -6.596 -8.515 7.680 1.00 97.81 139 GLU A C 1
ATOM 1041 O O . GLU A 1 139 ? -7.150 -7.904 8.595 1.00 97.81 139 GLU A O 1
ATOM 1046 N N . PHE A 1 140 ? -7.282 -9.182 6.752 1.00 97.75 140 PHE A N 1
ATOM 1047 C CA . PHE A 1 140 ? -8.734 -9.076 6.580 1.00 97.75 140 PHE A CA 1
ATOM 1048 C C . PHE A 1 140 ? -9.420 -10.442 6.708 1.00 97.75 140 PHE A C 1
ATOM 1050 O O . PHE A 1 140 ? -9.023 -11.420 6.075 1.00 97.75 140 PHE A O 1
ATOM 1057 N N . ASP A 1 141 ? -10.492 -10.533 7.501 1.00 96.62 141 ASP A N 1
ATOM 1058 C CA . ASP A 1 141 ? -11.151 -11.823 7.776 1.00 96.62 141 ASP A CA 1
ATOM 1059 C C . ASP A 1 141 ? -12.219 -12.241 6.755 1.00 96.62 141 ASP A C 1
ATOM 1061 O O . ASP A 1 141 ? -12.753 -13.350 6.846 1.00 96.62 141 ASP A O 1
ATOM 1065 N N . GLY A 1 142 ? -12.563 -11.363 5.809 1.00 95.31 142 GLY A N 1
ATOM 1066 C CA . GLY A 1 142 ? -13.660 -11.571 4.854 1.00 95.31 142 GLY A CA 1
ATOM 1067 C C . GLY A 1 142 ? -15.059 -11.552 5.486 1.00 95.31 142 GLY A C 1
ATOM 1068 O O . GLY A 1 142 ? -16.030 -11.957 4.849 1.00 95.31 142 GLY A O 1
ATOM 1069 N N . LYS A 1 143 ? -15.180 -11.096 6.736 1.00 95.25 143 LYS A N 1
ATOM 1070 C CA . LYS A 1 143 ? -16.422 -10.996 7.522 1.00 95.25 143 LYS A CA 1
ATOM 1071 C C . LYS A 1 143 ? -16.700 -9.565 7.991 1.00 95.25 143 LYS A C 1
ATOM 1073 O O . LYS A 1 143 ? -17.537 -9.363 8.867 1.00 95.25 143 LYS A O 1
ATOM 1078 N N . GLY A 1 144 ? -16.031 -8.586 7.383 1.00 95.81 144 GLY A N 1
ATOM 1079 C CA . GLY A 1 144 ? -16.209 -7.162 7.663 1.00 95.81 144 GLY A CA 1
ATOM 1080 C C . GLY A 1 144 ? -15.213 -6.588 8.666 1.00 95.81 144 GLY A C 1
ATOM 1081 O O . GLY A 1 144 ? -15.355 -5.423 9.031 1.00 95.81 144 GLY A O 1
ATOM 1082 N N . PHE A 1 145 ? -14.203 -7.354 9.089 1.00 97.62 145 PHE A N 1
ATOM 1083 C CA . PHE A 1 145 ? -13.183 -6.863 10.007 1.00 97.62 145 PHE A CA 1
ATOM 1084 C C . PHE A 1 145 ? -11.777 -6.969 9.436 1.00 97.62 145 PHE A C 1
ATOM 1086 O O . PHE A 1 145 ? -11.437 -7.856 8.649 1.00 97.62 145 PHE A O 1
ATOM 1093 N N . ALA A 1 146 ? -10.954 -6.048 9.906 1.00 98.12 146 ALA A N 1
ATOM 1094 C CA . ALA A 1 146 ? -9.535 -6.004 9.660 1.00 98.12 146 ALA A CA 1
ATOM 1095 C C . ALA A 1 146 ? -8.779 -5.970 10.991 1.00 98.12 146 ALA A C 1
ATOM 1097 O O . ALA A 1 146 ? -9.311 -5.575 12.033 1.00 98.12 146 ALA A O 1
ATOM 1098 N N . TYR A 1 147 ? -7.542 -6.442 10.954 1.00 98.12 147 TYR A N 1
ATOM 1099 C CA . TYR A 1 147 ? -6.707 -6.700 12.116 1.00 98.12 147 TYR A CA 1
ATOM 1100 C C . TYR A 1 147 ? -5.349 -6.091 11.835 1.00 98.12 147 TYR A C 1
ATOM 1102 O O . TYR A 1 147 ? -4.677 -6.527 10.909 1.00 98.12 147 TYR A O 1
ATOM 1110 N N . THR A 1 148 ? -4.940 -5.101 12.618 1.00 98.38 148 THR A N 1
ATOM 1111 C CA . THR A 1 148 ? -3.668 -4.410 12.404 1.00 98.38 148 THR A CA 1
ATOM 1112 C C . THR A 1 148 ? -2.725 -4.632 13.569 1.00 98.38 148 THR A C 1
ATOM 1114 O O . THR A 1 148 ? -3.113 -4.537 14.732 1.00 98.38 148 THR A O 1
ATOM 1117 N N . THR A 1 149 ? -1.464 -4.912 13.266 1.00 98.44 149 THR A N 1
ATOM 1118 C CA . THR A 1 149 ? -0.397 -5.007 14.261 1.00 98.44 149 THR A CA 1
ATOM 1119 C C . THR A 1 149 ? 0.050 -3.627 14.711 1.00 98.44 149 THR A C 1
ATOM 1121 O O . THR A 1 149 ? 0.304 -2.759 13.881 1.00 98.44 149 THR A O 1
ATOM 1124 N N . ALA A 1 150 ? 0.208 -3.426 16.019 1.00 98.00 150 ALA A N 1
ATOM 1125 C CA . ALA A 1 150 ? 0.794 -2.215 16.583 1.00 98.00 150 ALA A CA 1
ATOM 1126 C C . ALA A 1 150 ? 2.098 -2.554 17.318 1.00 98.00 150 ALA A C 1
ATOM 1128 O O . ALA A 1 150 ? 2.111 -3.168 18.387 1.00 98.00 150 ALA A O 1
ATOM 1129 N N . PHE A 1 151 ? 3.221 -2.167 16.715 1.00 97.69 151 PHE A N 1
ATOM 1130 C CA . PHE A 1 151 ? 4.562 -2.586 17.123 1.00 97.69 151 PHE A CA 1
ATOM 1131 C C . PHE A 1 151 ? 4.981 -2.041 18.492 1.00 97.69 151 PHE A C 1
ATOM 1133 O O . PHE A 1 151 ? 5.564 -2.762 19.301 1.00 97.69 151 PHE A O 1
ATOM 1140 N N . ILE A 1 152 ? 4.710 -0.761 18.760 1.00 96.94 152 ILE A N 1
ATOM 1141 C CA . ILE A 1 152 ? 5.163 -0.098 19.990 1.00 96.94 152 ILE A CA 1
ATOM 1142 C C . ILE A 1 152 ? 4.250 -0.481 21.152 1.00 96.94 152 ILE A C 1
ATOM 1144 O O . ILE A 1 152 ? 4.750 -0.814 22.225 1.00 96.94 152 ILE A O 1
ATOM 1148 N N . SER A 1 153 ? 2.929 -0.468 20.949 1.00 96.88 153 SER A N 1
ATOM 1149 C CA . SER A 1 153 ? 1.983 -0.884 21.991 1.00 96.88 153 SER A CA 1
ATOM 1150 C C . SER A 1 153 ? 1.898 -2.402 22.172 1.00 96.88 153 SER A C 1
ATOM 1152 O O . SER A 1 153 ? 1.366 -2.840 23.182 1.00 96.88 153 SER A O 1
ATOM 1154 N N . SER A 1 154 ? 2.500 -3.194 21.273 1.00 97.94 154 SER A N 1
ATOM 1155 C CA . SER A 1 154 ? 2.515 -4.664 21.324 1.00 97.94 154 SER A CA 1
ATOM 1156 C C . SER A 1 154 ? 1.110 -5.256 21.426 1.00 97.94 154 SER A C 1
ATOM 1158 O O . SER A 1 154 ? 0.791 -5.999 22.348 1.00 97.94 154 SER A O 1
ATOM 1160 N N . GLU A 1 155 ? 0.272 -4.939 20.444 1.00 98.06 155 GLU A N 1
ATOM 1161 C CA . GLU A 1 155 ? -1.118 -5.397 20.379 1.00 98.06 155 GLU A CA 1
ATOM 1162 C C . GLU A 1 155 ? -1.550 -5.674 18.932 1.00 98.06 155 GLU A C 1
ATOM 1164 O O . GLU A 1 155 ? -0.904 -5.236 17.973 1.00 98.06 155 GLU A O 1
ATOM 1169 N N . ILE A 1 156 ? -2.657 -6.399 18.780 1.00 98.50 156 ILE A N 1
ATOM 1170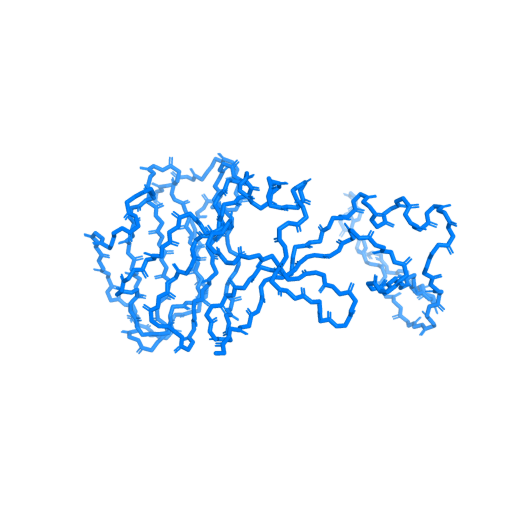 C CA . ILE A 1 156 ? -3.422 -6.474 17.534 1.00 98.50 156 ILE A CA 1
ATOM 1171 C C . ILE A 1 156 ? -4.714 -5.690 17.743 1.00 98.50 156 ILE A C 1
ATOM 1173 O O . ILE A 1 156 ? -5.464 -5.950 18.686 1.00 98.50 156 ILE A O 1
ATOM 1177 N N . VAL A 1 157 ? -4.976 -4.740 16.850 1.00 98.38 157 VAL A N 1
ATOM 1178 C CA . VAL A 1 157 ? -6.160 -3.883 16.861 1.00 98.38 157 VAL A CA 1
ATOM 1179 C C . VAL A 1 157 ? -7.137 -4.374 15.805 1.00 98.38 157 VAL A C 1
ATOM 1181 O O . VAL A 1 157 ? -6.823 -4.371 14.617 1.00 98.38 157 VAL A O 1
ATOM 1184 N N . LYS A 1 158 ? -8.330 -4.782 16.235 1.00 98.44 158 LYS A N 1
ATOM 1185 C CA . LYS A 1 158 ? -9.429 -5.162 15.349 1.00 98.44 158 LYS A CA 1
ATOM 1186 C C . LYS A 1 158 ? -10.292 -3.940 15.054 1.00 98.44 158 LYS A C 1
ATOM 1188 O O . LYS A 1 158 ? -10.743 -3.261 15.978 1.00 98.44 158 LYS A O 1
ATOM 1193 N N . TRP A 1 159 ? -10.583 -3.700 13.785 1.00 98.62 159 TRP A N 1
ATOM 1194 C CA . TRP A 1 159 ? -11.441 -2.608 13.336 1.00 98.62 159 TRP A CA 1
ATOM 1195 C C . TRP A 1 159 ? -12.429 -3.064 12.261 1.00 98.62 159 TRP A C 1
ATOM 1197 O O . TRP A 1 159 ? -12.228 -4.080 11.596 1.00 98.62 159 TRP A O 1
ATOM 1207 N N . GLU A 1 160 ? -13.548 -2.355 12.148 1.00 98.31 160 GLU A N 1
ATOM 1208 C CA . GLU A 1 160 ? -14.643 -2.675 11.229 1.00 98.31 160 GLU A CA 1
ATOM 1209 C C . GLU A 1 160 ? -14.498 -1.911 9.906 1.00 98.31 160 GLU A C 1
ATOM 1211 O O . GLU A 1 160 ? -14.295 -0.696 9.875 1.00 98.31 160 GLU A O 1
ATOM 1216 N N . ILE A 1 161 ? -14.600 -2.633 8.792 1.00 97.88 161 ILE A N 1
ATOM 1217 C CA . ILE A 1 161 ? -14.486 -2.075 7.441 1.00 97.88 161 ILE A CA 1
ATOM 1218 C C . ILE A 1 161 ? -15.733 -1.237 7.131 1.00 97.88 161 ILE A C 1
ATOM 1220 O O . ILE A 1 161 ? -16.860 -1.657 7.381 1.00 97.88 161 ILE A O 1
ATOM 1224 N N . GLY A 1 162 ? -15.542 -0.049 6.556 1.00 97.31 162 GLY A N 1
ATOM 1225 C CA . GLY A 1 162 ? -16.620 0.872 6.182 1.00 97.31 162 GLY A CA 1
ATOM 1226 C C . GLY A 1 162 ? -16.995 1.868 7.280 1.00 97.31 162 GLY A C 1
ATOM 1227 O O . GLY A 1 162 ? -17.323 3.010 6.964 1.00 97.31 162 GLY A O 1
ATOM 1228 N N . THR A 1 163 ? -16.902 1.477 8.555 1.00 97.81 163 THR A N 1
ATOM 1229 C CA . THR A 1 163 ? -16.995 2.417 9.689 1.00 97.81 163 THR A CA 1
ATOM 1230 C C . THR A 1 163 ? -15.620 2.909 10.134 1.00 97.81 163 THR A C 1
ATOM 1232 O O . THR A 1 163 ? -15.521 4.001 10.692 1.00 97.81 163 THR A O 1
ATOM 1235 N N . TRP A 1 164 ? -14.570 2.122 9.867 1.00 98.12 164 TRP A N 1
ATOM 1236 C CA . TRP A 1 164 ? -13.173 2.378 10.239 1.00 98.12 164 TRP A CA 1
ATOM 1237 C C . TRP A 1 164 ? -12.964 2.473 11.754 1.00 98.12 164 TRP A C 1
ATOM 1239 O O . TRP A 1 164 ? -11.962 3.000 12.230 1.00 98.12 164 TRP A O 1
ATOM 1249 N N . GLN A 1 165 ? -13.922 1.965 12.531 1.00 98.25 165 GLN A N 1
ATOM 1250 C CA . GLN A 1 165 ? -13.895 2.042 13.982 1.00 98.25 165 GLN A CA 1
ATOM 1251 C C . GLN A 1 165 ? -13.146 0.857 14.568 1.00 98.25 165 GLN A C 1
ATOM 1253 O O . GLN A 1 165 ? -13.369 -0.291 14.186 1.00 98.25 165 GLN A O 1
ATOM 1258 N N . VAL A 1 166 ? -12.292 1.134 15.548 1.00 98.38 166 VAL A N 1
ATOM 1259 C CA . VAL A 1 166 ? -11.693 0.098 16.389 1.00 98.38 166 VAL A CA 1
ATOM 1260 C C . VAL A 1 166 ? -12.776 -0.524 17.264 1.00 98.38 166 VAL A C 1
ATOM 1262 O O . VAL A 1 166 ? -13.468 0.183 17.995 1.00 98.38 166 VAL A O 1
ATOM 1265 N N . VAL A 1 167 ? -12.901 -1.848 17.199 1.00 98.31 167 VAL A N 1
ATOM 1266 C CA . VAL A 1 167 ? -13.949 -2.610 17.897 1.00 98.31 167 VAL A CA 1
ATOM 1267 C C . VAL A 1 167 ? -13.405 -3.540 18.974 1.00 98.31 167 VAL A C 1
ATOM 1269 O O . VAL A 1 167 ? -14.148 -3.901 19.882 1.00 98.31 167 VAL A O 1
ATOM 1272 N N . ASP A 1 168 ? -12.137 -3.945 18.884 1.00 98.25 168 ASP A N 1
ATOM 1273 C CA . ASP A 1 168 ? -11.508 -4.832 19.864 1.00 98.25 168 ASP A CA 1
ATOM 1274 C C . ASP A 1 168 ? -9.978 -4.759 19.789 1.00 98.25 168 ASP A C 1
ATOM 1276 O O . ASP A 1 168 ? -9.413 -4.275 18.802 1.00 98.25 168 ASP A O 1
ATOM 1280 N N . ARG A 1 169 ? -9.299 -5.225 20.839 1.00 98.19 169 ARG A N 1
ATOM 1281 C CA . ARG A 1 169 ? -7.837 -5.221 20.966 1.00 98.19 169 ARG A CA 1
ATOM 1282 C C . ARG A 1 169 ? -7.369 -6.421 21.774 1.00 98.19 169 ARG A C 1
ATOM 1284 O O . ARG A 1 169 ? -7.984 -6.764 22.781 1.00 98.19 169 ARG A O 1
ATOM 1291 N N . ILE A 1 170 ? -6.243 -7.007 21.379 1.00 98.19 170 ILE A N 1
ATOM 1292 C CA . ILE A 1 170 ? -5.562 -8.034 22.174 1.00 98.19 170 ILE A CA 1
ATOM 1293 C C . ILE A 1 170 ? -4.086 -7.698 22.354 1.00 98.19 170 ILE A C 1
ATOM 1295 O O . ILE A 1 170 ? -3.424 -7.266 21.411 1.00 98.19 170 ILE A O 1
ATOM 1299 N N . ASP A 1 171 ? -3.564 -7.953 23.549 1.00 98.12 171 ASP A N 1
ATOM 1300 C CA . ASP A 1 171 ? -2.131 -7.871 23.815 1.00 98.12 171 ASP A CA 1
ATOM 1301 C C . ASP A 1 171 ? -1.382 -8.986 23.071 1.00 98.12 171 ASP A C 1
ATOM 1303 O O . ASP A 1 171 ? -1.852 -10.125 22.967 1.00 98.12 171 ASP A O 1
ATOM 1307 N N . VAL A 1 172 ? -0.174 -8.678 22.604 1.00 97.38 172 VAL A N 1
ATOM 1308 C CA . VAL A 1 172 ? 0.786 -9.659 22.086 1.00 97.38 172 VAL A CA 1
ATOM 1309 C C . VAL A 1 172 ? 2.159 -9.451 22.720 1.00 97.38 172 VAL A C 1
ATOM 1311 O O . VAL A 1 172 ? 2.484 -8.385 23.236 1.00 97.38 172 VAL A O 1
ATOM 1314 N N . TYR A 1 173 ? 2.994 -10.487 22.695 1.00 94.50 173 TYR A N 1
ATOM 1315 C CA . TYR A 1 173 ? 4.207 -10.538 23.512 1.00 94.50 173 TYR A CA 1
ATOM 1316 C C . TYR A 1 173 ? 5.419 -10.922 22.647 1.00 94.50 173 TYR A C 1
ATOM 1318 O O . TYR A 1 173 ? 5.733 -12.101 22.512 1.00 94.50 173 TYR A O 1
ATOM 1326 N N . TYR A 1 174 ? 6.117 -9.990 21.989 1.00 95.75 174 TYR A N 1
ATOM 1327 C CA . TYR A 1 174 ? 5.990 -8.520 21.969 1.00 95.75 174 TYR A CA 1
ATOM 1328 C C . TYR A 1 174 ? 6.377 -7.983 20.584 1.00 95.75 174 TYR A C 1
ATOM 1330 O O . TYR A 1 174 ? 6.957 -8.720 19.787 1.00 95.75 174 TYR A O 1
ATOM 1338 N N . SER A 1 175 ? 6.134 -6.692 20.329 1.00 96.81 175 SER A N 1
ATOM 1339 C CA . SER A 1 175 ? 6.675 -5.973 19.164 1.00 96.81 175 SER A CA 1
ATOM 1340 C C . SER A 1 175 ? 6.402 -6.680 17.838 1.00 96.81 175 SER A C 1
ATOM 1342 O O . SER A 1 175 ? 7.303 -6.996 17.059 1.00 96.81 175 SER A O 1
ATOM 1344 N N . VAL A 1 176 ? 5.120 -6.956 17.615 1.00 97.62 176 VAL A N 1
ATOM 1345 C CA . VAL A 1 176 ? 4.634 -7.681 16.446 1.00 97.62 176 VAL A CA 1
ATOM 1346 C C . VAL A 1 176 ? 4.893 -6.898 15.152 1.00 97.62 176 VAL A C 1
ATOM 1348 O O . VAL A 1 176 ? 4.686 -5.687 15.085 1.00 97.62 176 VAL A O 1
ATOM 1351 N N . GLY A 1 177 ? 5.383 -7.609 14.134 1.00 97.56 177 GLY A N 1
ATOM 1352 C CA . GLY A 1 177 ? 5.615 -7.096 12.784 1.00 97.56 177 GLY A CA 1
ATOM 1353 C C . GLY A 1 177 ? 4.417 -7.370 11.881 1.00 97.56 177 GLY A C 1
ATOM 1354 O O . GLY A 1 177 ? 3.403 -6.687 11.969 1.00 97.56 177 GLY A O 1
ATOM 1355 N N . HIS A 1 178 ? 4.538 -8.379 11.019 1.00 97.88 178 HIS A N 1
ATOM 1356 C CA . HIS A 1 178 ? 3.417 -8.888 10.227 1.00 97.88 178 HIS A CA 1
ATOM 1357 C C . HIS A 1 178 ? 2.493 -9.772 11.074 1.00 97.88 178 HIS A C 1
ATOM 1359 O O . HIS A 1 178 ? 2.927 -10.399 12.046 1.00 97.88 178 HIS A O 1
ATOM 1365 N N . LEU A 1 179 ? 1.239 -9.860 10.646 1.00 96.56 179 LEU A N 1
ATOM 1366 C CA . LEU A 1 179 ? 0.292 -10.906 11.017 1.00 96.56 179 LEU A CA 1
ATOM 1367 C C . LEU A 1 179 ? -0.204 -11.600 9.744 1.00 96.56 179 LEU A C 1
ATOM 1369 O O . LEU A 1 179 ? 0.112 -11.152 8.648 1.00 96.56 179 LEU A O 1
ATOM 1373 N N . MET A 1 180 ? -0.923 -12.710 9.897 1.00 95.31 180 MET A N 1
ATOM 1374 C CA . MET A 1 180 ? -1.508 -13.424 8.767 1.00 95.31 180 MET A CA 1
ATOM 1375 C C . MET A 1 180 ? -2.807 -14.103 9.183 1.00 95.31 180 MET A C 1
ATOM 1377 O O . MET A 1 180 ? -2.847 -14.800 10.201 1.00 95.31 180 MET A O 1
ATOM 1381 N N . ILE A 1 181 ? -3.850 -13.938 8.372 1.00 94.94 181 ILE A N 1
ATOM 1382 C CA . ILE A 1 181 ? -5.030 -14.805 8.401 1.00 94.94 181 ILE A CA 1
ATOM 1383 C C . ILE A 1 181 ? -4.811 -15.898 7.349 1.00 94.94 181 ILE A C 1
ATOM 1385 O O . ILE A 1 181 ? -4.369 -15.591 6.244 1.00 94.94 181 ILE A O 1
ATOM 1389 N N . PRO A 1 182 ? -5.112 -17.183 7.617 1.00 94.81 182 PRO A N 1
ATOM 1390 C CA . PRO A 1 182 ? -4.996 -18.214 6.591 1.00 94.81 182 PRO A CA 1
ATOM 1391 C C . PRO A 1 182 ? -5.807 -17.851 5.336 1.00 94.81 182 PRO A C 1
ATOM 1393 O O . PRO A 1 182 ? -7.037 -17.780 5.377 1.00 94.81 182 PRO A O 1
ATOM 1396 N N . GLY A 1 183 ? -5.107 -17.615 4.223 1.00 92.75 183 GLY A N 1
ATOM 1397 C CA . GLY A 1 183 ? -5.708 -17.145 2.970 1.00 92.75 183 GLY A CA 1
ATOM 1398 C C . GLY A 1 183 ? -6.118 -15.664 2.954 1.00 92.75 183 GLY A C 1
ATOM 1399 O O . GLY A 1 183 ? -6.920 -15.304 2.096 1.00 92.75 183 GLY A O 1
ATOM 1400 N N . GLY A 1 184 ? -5.605 -14.845 3.878 1.00 90.25 184 GLY A N 1
ATOM 1401 C CA . GLY A 1 184 ? -5.853 -13.404 4.029 1.00 90.25 184 GLY A CA 1
ATOM 1402 C C . GLY A 1 184 ? -5.662 -12.609 2.741 1.00 90.25 184 GLY A C 1
ATOM 1403 O O . GLY A 1 184 ? -6.597 -11.971 2.267 1.00 90.25 184 GLY A O 1
ATOM 1404 N N . ASP A 1 185 ? -4.515 -12.809 2.090 1.00 91.06 185 ASP A N 1
ATOM 1405 C CA . ASP A 1 185 ? -4.145 -12.206 0.797 1.00 91.06 185 ASP A CA 1
ATOM 1406 C C . ASP A 1 185 ? -4.860 -12.831 -0.421 1.00 91.06 185 ASP A C 1
ATOM 1408 O O . ASP A 1 185 ? -4.334 -12.897 -1.536 1.00 91.06 185 ASP A O 1
ATOM 1412 N N . SER A 1 186 ? -6.064 -13.365 -0.228 1.00 94.44 186 SER A N 1
ATOM 1413 C CA . SER A 1 186 ? -6.869 -13.956 -1.292 1.00 94.44 186 SER A CA 1
ATOM 1414 C C . SER A 1 186 ? -8.300 -13.437 -1.250 1.00 94.44 186 SER A C 1
ATOM 1416 O O . SER A 1 186 ? -8.758 -12.859 -0.272 1.00 94.44 186 SER A O 1
ATOM 1418 N N . ARG A 1 187 ? -9.070 -13.730 -2.301 1.00 95.19 187 ARG A N 1
ATOM 1419 C CA . ARG A 1 187 ? -10.505 -13.405 -2.334 1.00 95.19 187 ARG A CA 1
ATOM 1420 C C . ARG A 1 187 ? -11.343 -14.180 -1.307 1.00 95.19 187 ARG A C 1
ATOM 1422 O O . ARG A 1 187 ? -12.528 -13.892 -1.166 1.00 95.19 187 ARG A O 1
ATOM 1429 N N . GLN A 1 188 ? -10.788 -15.214 -0.670 1.00 94.69 188 GLN A N 1
ATOM 1430 C CA . GLN A 1 188 ? -11.509 -16.112 0.238 1.00 94.69 188 GLN A CA 1
ATOM 1431 C C . GLN A 1 188 ? -10.673 -16.421 1.492 1.00 94.69 188 GLN A C 1
ATOM 1433 O O . GLN A 1 188 ? -10.217 -17.556 1.661 1.00 94.69 188 GLN A O 1
ATOM 1438 N N . PRO A 1 189 ? -10.467 -15.439 2.386 1.00 94.62 189 PRO A N 1
ATOM 1439 C CA . PRO A 1 189 ? -9.806 -15.684 3.662 1.00 94.62 189 PRO A CA 1
ATOM 1440 C C . PRO A 1 189 ? -10.612 -16.660 4.526 1.00 94.62 189 PRO A C 1
ATOM 1442 O O . PRO A 1 189 ? -11.845 -16.680 4.505 1.00 94.62 189 PRO A O 1
ATOM 1445 N N . ALA A 1 190 ? -9.921 -17.481 5.319 1.00 91.56 190 ALA A N 1
ATOM 1446 C CA . ALA A 1 190 ? -10.577 -18.472 6.171 1.00 91.56 190 ALA A CA 1
ATOM 1447 C C . ALA A 1 190 ? -11.362 -17.833 7.332 1.00 91.56 190 ALA A C 1
ATOM 1449 O O . ALA A 1 190 ? -12.349 -18.414 7.798 1.00 91.56 190 ALA A O 1
ATOM 1450 N N . GLY A 1 191 ? -10.913 -16.666 7.815 1.00 81.25 191 GLY A N 1
ATOM 1451 C CA . GLY A 1 191 ? -11.526 -15.920 8.920 1.00 81.25 191 GLY A CA 1
ATOM 1452 C C . GLY A 1 191 ? -11.709 -16.753 10.196 1.00 81.25 191 GLY A C 1
ATOM 1453 O O . GLY A 1 191 ? -12.749 -16.638 10.854 1.00 81.25 191 GLY A O 1
ATOM 1454 N N . LYS A 1 192 ? -10.777 -17.668 10.480 1.00 70.19 192 LYS A N 1
ATOM 1455 C CA . LYS A 1 192 ? -10.805 -18.601 11.614 1.00 70.19 192 LYS A CA 1
ATOM 1456 C C . LYS A 1 192 ? -9.651 -18.345 12.561 1.00 70.19 192 LYS A C 1
ATOM 1458 O O . LYS A 1 192 ? -8.550 -18.070 12.043 1.00 70.19 192 LYS A O 1
#

pLDDT: mean 95.8, std 3.87, range [68.31, 98.81]

Solvent-accessible surface area (backbone atoms only — not comparable to full-atom values): 10137 Å² total; per-residue (Å²): 129,64,37,67,47,79,49,70,38,63,66,51,46,52,50,33,44,74,76,62,39,52,47,79,41,81,42,86,44,74,50,72,48,69,48,97,84,72,50,78,45,76,46,80,36,67,49,45,81,44,69,54,56,76,65,31,83,83,23,46,38,30,42,61,31,54,36,66,53,66,28,78,29,58,38,49,85,62,45,42,37,38,34,14,6,31,80,27,47,40,31,48,25,33,23,45,67,36,39,54,51,28,60,76,66,68,43,54,72,50,70,58,88,71,29,45,25,40,35,50,81,57,24,50,70,48,57,25,58,78,41,47,40,29,18,29,23,58,36,32,34,79,78,55,39,35,38,28,19,5,28,73,65,14,29,40,34,30,28,34,66,95,76,33,41,67,77,49,74,44,83,49,96,66,56,48,55,78,77,80,44,65,50,18,94,32,77,67,25,64,60,120